Protein AF-A0A7W0XYA2-F1 (afdb_monomer_lite)

Structure (mmCIF, N/CA/C/O backbone):
dat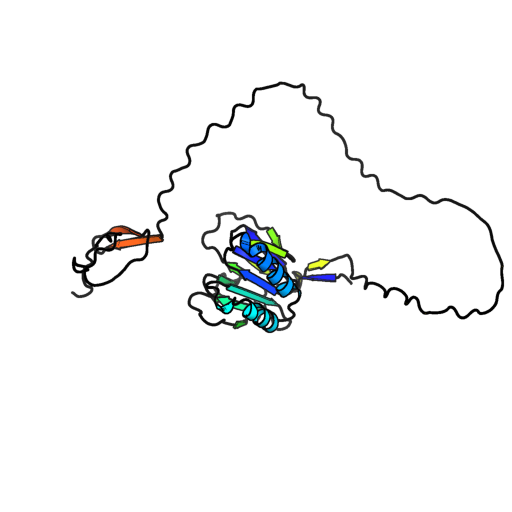a_AF-A0A7W0XYA2-F1
#
_entry.id   AF-A0A7W0XYA2-F1
#
loop_
_atom_site.group_PDB
_atom_site.id
_atom_site.type_symbol
_atom_site.label_atom_id
_atom_site.label_alt_id
_atom_site.label_comp_id
_atom_site.label_asym_id
_atom_site.label_entity_id
_atom_site.label_seq_id
_atom_site.pdbx_PDB_ins_code
_atom_site.Cartn_x
_atom_site.Cartn_y
_atom_site.Cartn_z
_atom_site.occupancy
_atom_site.B_iso_or_equiv
_atom_site.auth_seq_id
_atom_site.auth_comp_id
_atom_site.auth_asym_id
_atom_site.auth_atom_id
_atom_site.pdbx_PDB_model_num
ATOM 1 N N . MET A 1 1 ? 11.035 11.652 -24.666 1.00 57.19 1 MET A N 1
ATOM 2 C CA . MET A 1 1 ? 11.045 10.500 -23.736 1.00 57.19 1 MET A CA 1
ATOM 3 C C . MET A 1 1 ? 10.103 10.861 -22.596 1.00 57.19 1 MET A C 1
ATOM 5 O O . MET A 1 1 ? 10.241 11.961 -22.075 1.00 57.19 1 MET A O 1
ATOM 9 N N . GLY A 1 2 ? 9.080 10.048 -22.319 1.00 64.56 2 GLY A N 1
ATOM 10 C CA . GLY A 1 2 ? 8.064 10.386 -21.313 1.00 64.56 2 GLY A CA 1
ATOM 11 C C . GLY A 1 2 ? 8.626 10.402 -19.888 1.00 64.56 2 GLY A C 1
ATOM 12 O O . GLY A 1 2 ? 9.625 9.734 -19.612 1.00 64.56 2 GLY A O 1
ATOM 13 N N . ALA A 1 3 ? 8.008 11.172 -18.994 1.00 78.62 3 ALA A N 1
ATOM 14 C CA . ALA A 1 3 ? 8.407 11.230 -17.588 1.00 78.62 3 ALA A CA 1
ATOM 15 C C . ALA A 1 3 ? 7.936 9.965 -16.855 1.00 78.62 3 ALA A C 1
ATOM 17 O O . ALA A 1 3 ? 6.750 9.645 -16.894 1.00 78.62 3 ALA A O 1
ATOM 18 N N . VAL A 1 4 ? 8.829 9.232 -16.186 1.00 82.50 4 VAL A N 1
ATOM 19 C CA . VAL A 1 4 ? 8.422 8.069 -15.377 1.00 82.50 4 VAL A CA 1
ATOM 20 C C . VAL A 1 4 ? 7.757 8.576 -14.098 1.00 82.50 4 VAL A C 1
ATOM 22 O O . VAL A 1 4 ? 8.421 9.202 -13.278 1.00 82.50 4 VAL A O 1
ATOM 25 N N . LEU A 1 5 ? 6.458 8.310 -13.942 1.00 82.62 5 LEU A N 1
ATOM 26 C CA . LEU A 1 5 ? 5.669 8.718 -12.774 1.00 82.62 5 LEU A CA 1
ATOM 27 C C . LEU A 1 5 ? 5.752 7.685 -11.648 1.00 82.62 5 LEU A C 1
ATOM 29 O O . LEU A 1 5 ? 5.836 8.050 -10.480 1.00 82.62 5 LEU A O 1
ATOM 33 N N . ALA A 1 6 ? 5.743 6.398 -12.002 1.00 84.19 6 ALA A N 1
ATOM 34 C CA . ALA A 1 6 ? 5.891 5.300 -11.056 1.00 84.19 6 ALA A CA 1
ATOM 35 C C . ALA A 1 6 ? 6.562 4.092 -11.721 1.00 84.19 6 ALA A C 1
ATOM 37 O O . ALA A 1 6 ? 6.358 3.817 -12.910 1.00 84.19 6 ALA A O 1
ATOM 38 N N . ARG A 1 7 ? 7.371 3.356 -10.952 1.00 84.06 7 ARG A N 1
ATOM 39 C CA . ARG A 1 7 ? 8.052 2.134 -11.422 1.00 84.06 7 ARG A CA 1
ATOM 40 C C . ARG A 1 7 ? 7.192 0.873 -11.338 1.00 84.06 7 ARG A C 1
ATOM 42 O O . ARG A 1 7 ? 7.618 -0.160 -11.840 1.00 84.06 7 ARG A O 1
ATOM 49 N N . TRP A 1 8 ? 6.004 0.989 -10.764 1.00 87.94 8 TRP A N 1
ATOM 50 C CA . TRP A 1 8 ? 5.012 -0.068 -10.618 1.00 87.94 8 TRP A CA 1
ATOM 51 C C . TRP A 1 8 ? 3.606 0.457 -10.904 1.00 87.94 8 TRP A C 1
ATOM 53 O O . TRP A 1 8 ? 3.387 1.668 -11.031 1.00 87.94 8 TRP A O 1
ATOM 63 N N . ARG A 1 9 ? 2.644 -0.458 -10.947 1.00 90.06 9 ARG A N 1
ATOM 64 C CA . ARG A 1 9 ? 1.217 -0.165 -10.940 1.00 90.06 9 ARG A CA 1
ATOM 65 C C . ARG A 1 9 ? 0.611 -0.720 -9.660 1.00 90.06 9 ARG A C 1
ATOM 67 O O . ARG A 1 9 ? 0.721 -1.915 -9.397 1.00 90.06 9 ARG A O 1
ATOM 74 N N . ALA A 1 10 ? -0.052 0.140 -8.895 1.00 92.75 10 ALA A N 1
ATOM 75 C CA . ALA A 1 10 ? -0.836 -0.282 -7.748 1.00 92.75 10 ALA A CA 1
ATOM 76 C C . ALA A 1 10 ? -2.323 -0.315 -8.117 1.00 92.75 10 ALA A C 1
ATOM 78 O O . ALA A 1 10 ? -2.839 0.536 -8.850 1.00 92.75 10 ALA A O 1
ATOM 79 N N . THR A 1 11 ? -3.022 -1.316 -7.602 1.00 93.62 11 THR A N 1
ATOM 80 C CA . THR A 1 11 ? -4.485 -1.382 -7.599 1.00 93.62 11 THR A CA 1
ATOM 81 C C . THR A 1 11 ? -4.932 -1.704 -6.190 1.00 93.62 11 THR A C 1
ATOM 83 O O . THR A 1 11 ? -4.270 -2.482 -5.512 1.00 93.62 11 THR A O 1
ATOM 86 N N . TYR A 1 12 ? -6.010 -1.096 -5.722 1.00 94.88 12 TYR A N 1
ATOM 87 C CA . TYR A 1 12 ? -6.462 -1.283 -4.351 1.00 94.88 12 TYR A CA 1
ATOM 88 C C . TYR A 1 12 ? -7.962 -1.514 -4.285 1.00 94.88 12 TYR A C 1
ATOM 90 O O . TYR A 1 12 ? -8.709 -1.093 -5.174 1.00 94.88 12 TYR A O 1
ATOM 98 N N . THR A 1 13 ? -8.384 -2.170 -3.212 1.00 94.75 13 THR A N 1
ATOM 99 C CA . THR A 1 13 ? -9.788 -2.245 -2.815 1.00 94.75 13 THR A CA 1
ATOM 100 C C . THR A 1 13 ? -10.026 -1.243 -1.689 1.00 94.75 13 THR A C 1
ATOM 102 O O . THR A 1 13 ? -9.206 -1.196 -0.767 1.00 94.75 13 THR A O 1
ATOM 105 N N . PRO A 1 14 ? -11.095 -0.426 -1.728 1.00 93.94 14 PRO A N 1
ATOM 106 C CA . PRO A 1 14 ? -11.398 0.510 -0.647 1.00 93.94 14 PRO A CA 1
ATOM 107 C C . PRO A 1 14 ? -11.503 -0.182 0.721 1.00 93.94 14 PRO A C 1
ATOM 109 O O . PRO A 1 14 ? -11.948 -1.324 0.818 1.00 93.94 14 PRO A O 1
ATOM 112 N N . GLY A 1 15 ? -11.076 0.512 1.773 1.00 92.44 15 GLY A N 1
ATOM 113 C CA . GLY A 1 15 ? -11.085 0.024 3.156 1.00 92.44 15 GLY A CA 1
ATOM 114 C C . GLY A 1 15 ? -10.753 1.147 4.131 1.00 92.44 15 GLY A C 1
ATOM 115 O O . GLY A 1 15 ? -10.940 2.308 3.785 1.00 92.44 15 GLY A O 1
ATOM 116 N N . ASN A 1 16 ? -10.272 0.822 5.333 1.00 91.56 16 ASN A N 1
ATOM 117 C CA . ASN A 1 16 ? -9.986 1.814 6.382 1.00 91.56 16 ASN A CA 1
ATOM 118 C C . ASN A 1 16 ? -8.492 1.985 6.721 1.00 91.56 16 ASN A C 1
ATOM 120 O O . ASN A 1 16 ? -8.156 2.883 7.495 1.00 91.56 16 ASN A O 1
ATOM 124 N N . TRP A 1 17 ? -7.597 1.167 6.160 1.00 94.12 17 TRP A N 1
ATOM 125 C CA . TRP A 1 17 ? -6.151 1.341 6.326 1.00 94.12 17 TRP A CA 1
ATOM 126 C C . TRP A 1 17 ? -5.636 2.433 5.414 1.00 94.12 17 TRP A C 1
ATOM 128 O O . TRP A 1 17 ? -6.177 2.640 4.335 1.00 94.12 17 TRP A O 1
ATOM 138 N N . ILE A 1 18 ? -4.566 3.109 5.810 1.00 94.25 18 ILE A N 1
ATOM 139 C CA . ILE A 1 18 ? -3.983 4.183 5.010 1.00 94.25 18 ILE A CA 1
ATOM 140 C C . ILE A 1 18 ? -2.862 3.611 4.151 1.00 94.25 18 ILE A C 1
ATOM 142 O O . ILE A 1 18 ? -1.953 2.953 4.652 1.00 94.25 18 ILE A O 1
ATOM 146 N N . VAL A 1 19 ? -2.908 3.906 2.857 1.00 95.31 19 VAL A N 1
ATOM 147 C CA . VAL A 1 19 ? -1.890 3.519 1.883 1.00 95.31 19 VAL A CA 1
ATOM 148 C C . VAL A 1 19 ? -1.286 4.773 1.280 1.00 95.31 19 VAL A C 1
ATOM 150 O O . VAL A 1 19 ? -1.995 5.573 0.670 1.00 95.31 19 VAL A O 1
ATOM 153 N N . LEU A 1 20 ? 0.026 4.923 1.419 1.00 94.88 20 LEU A N 1
ATOM 154 C CA . LEU A 1 20 ? 0.816 6.003 0.838 1.00 94.88 20 LEU A CA 1
ATOM 155 C C . LEU A 1 20 ? 1.626 5.432 -0.322 1.00 94.88 20 LEU A C 1
ATOM 157 O O . LEU A 1 20 ? 2.561 4.667 -0.105 1.00 94.88 20 LEU A O 1
ATOM 161 N N . SER A 1 21 ? 1.264 5.786 -1.551 1.00 93.94 21 SER A N 1
ATOM 162 C CA . SER A 1 21 ? 1.963 5.365 -2.765 1.00 93.94 21 SER A CA 1
ATOM 163 C C . SER A 1 21 ? 2.845 6.494 -3.284 1.00 93.94 21 SER A C 1
ATOM 165 O O . SER A 1 21 ? 2.358 7.571 -3.638 1.00 93.94 21 SER A O 1
ATOM 167 N N . GLY A 1 22 ? 4.144 6.235 -3.348 1.00 91.50 22 GLY A N 1
ATOM 168 C CA . GLY A 1 22 ? 5.143 7.045 -4.028 1.00 91.50 22 GLY A CA 1
ATOM 169 C C . GLY A 1 22 ? 5.577 6.437 -5.370 1.00 91.50 22 GLY A C 1
ATOM 170 O O . GLY A 1 22 ? 5.090 5.378 -5.781 1.00 91.50 22 GLY A O 1
ATOM 171 N N . PRO A 1 23 ? 6.526 7.081 -6.073 1.00 88.50 23 PRO A N 1
ATOM 172 C CA . PRO A 1 23 ? 7.010 6.619 -7.378 1.00 88.50 23 PRO A CA 1
ATOM 173 C C . PRO A 1 23 ? 7.704 5.247 -7.342 1.00 88.50 23 PRO A C 1
ATOM 175 O O . PRO A 1 23 ? 7.700 4.518 -8.339 1.00 88.50 23 PRO A O 1
ATOM 178 N N . THR A 1 24 ? 8.339 4.910 -6.214 1.00 86.44 24 THR A N 1
ATOM 179 C CA . THR A 1 24 ? 9.148 3.686 -6.027 1.00 86.44 24 THR A CA 1
ATOM 180 C C . THR A 1 24 ? 8.920 2.989 -4.685 1.00 86.44 24 THR A C 1
ATOM 182 O O . THR A 1 24 ? 9.558 1.975 -4.403 1.00 86.44 24 THR A O 1
ATOM 185 N N . SER A 1 25 ? 8.059 3.554 -3.845 1.00 90.06 25 SER A N 1
ATOM 186 C CA . SER A 1 25 ? 7.864 3.209 -2.438 1.00 90.06 25 SER A CA 1
ATOM 187 C C . SER A 1 25 ? 6.374 3.202 -2.117 1.00 90.06 25 SER A C 1
ATOM 189 O O . SER A 1 25 ? 5.632 4.051 -2.605 1.00 90.06 25 SER A O 1
ATOM 191 N N . LEU A 1 26 ? 5.912 2.237 -1.330 1.00 92.56 26 LEU A N 1
ATOM 192 C CA . LEU A 1 26 ? 4.533 2.172 -0.856 1.00 92.56 26 LEU A CA 1
ATOM 193 C C . LEU A 1 26 ? 4.548 1.830 0.617 1.00 92.56 26 LEU A C 1
ATOM 195 O O . LEU A 1 26 ? 5.240 0.905 1.030 1.00 92.56 26 LEU A O 1
ATOM 199 N N . VAL A 1 27 ? 3.776 2.568 1.398 1.00 92.88 27 VAL A N 1
ATOM 200 C CA . VAL A 1 27 ? 3.648 2.357 2.835 1.00 92.88 27 VAL A CA 1
ATOM 201 C C . VAL A 1 27 ? 2.196 2.090 3.171 1.00 92.88 27 VAL A C 1
ATOM 203 O O . VAL A 1 27 ? 1.304 2.772 2.672 1.00 92.88 27 VAL A O 1
ATOM 206 N N . VAL A 1 28 ? 1.969 1.102 4.024 1.00 93.31 28 VAL A N 1
ATOM 207 C CA . VAL A 1 28 ? 0.672 0.786 4.606 1.00 93.31 28 VAL A CA 1
ATOM 208 C C . VAL A 1 28 ? 0.725 1.037 6.106 1.00 93.31 28 VAL A C 1
ATOM 210 O O . VAL A 1 28 ? 1.631 0.578 6.807 1.00 93.31 28 VAL A O 1
ATOM 213 N N . LEU A 1 29 ? -0.247 1.803 6.580 1.00 91.94 29 LEU A N 1
ATOM 214 C CA . LEU A 1 29 ? -0.399 2.219 7.964 1.00 91.94 29 LEU A CA 1
ATOM 215 C C . LEU A 1 29 ? -1.769 1.763 8.458 1.00 91.94 29 LEU A C 1
ATOM 217 O O . LEU A 1 29 ? -2.754 1.798 7.715 1.00 91.94 29 LEU A O 1
ATOM 221 N N . GLN A 1 30 ? -1.829 1.370 9.727 1.00 90.38 30 GLN A N 1
ATOM 222 C CA . GLN A 1 30 ? -3.093 1.081 10.400 1.00 90.38 30 GLN A CA 1
ATOM 223 C C . GLN A 1 30 ? -4.082 2.264 10.292 1.00 90.38 30 GLN A C 1
ATOM 225 O O . GLN A 1 30 ? -3.653 3.411 10.109 1.00 90.38 30 GLN A O 1
ATOM 230 N N . PRO A 1 31 ? -5.395 2.017 10.444 1.00 89.81 31 PRO A N 1
ATOM 231 C CA . PRO A 1 31 ? -6.396 3.076 10.449 1.00 89.81 31 PRO A CA 1
ATOM 232 C C . PRO A 1 31 ? -6.053 4.172 11.465 1.00 89.81 31 PRO A C 1
ATOM 234 O O . PRO A 1 31 ? -5.802 3.889 12.637 1.00 89.81 31 PRO A O 1
ATOM 237 N N . ALA A 1 32 ? -6.050 5.427 11.017 1.00 85.56 32 ALA A N 1
ATOM 238 C CA . ALA A 1 32 ? -5.738 6.583 11.852 1.00 85.56 32 ALA A CA 1
ATOM 239 C C . ALA A 1 32 ? -6.941 7.538 11.950 1.00 85.56 32 ALA A C 1
ATOM 241 O O . ALA A 1 32 ? -7.688 7.685 10.978 1.00 85.56 32 ALA A O 1
ATOM 242 N N . PRO A 1 33 ? -7.136 8.215 13.098 1.00 86.62 33 PRO A N 1
ATOM 243 C CA . PRO A 1 33 ? -8.152 9.252 13.236 1.00 86.62 33 PRO A CA 1
ATOM 244 C C . PRO A 1 33 ? -7.826 10.479 12.371 1.00 86.62 33 PRO A C 1
ATOM 246 O O . PRO A 1 33 ? -6.666 10.761 12.068 1.00 86.62 33 PRO A O 1
ATOM 249 N N . ALA A 1 34 ? -8.856 11.257 12.025 1.00 87.69 34 ALA A N 1
ATOM 250 C CA . ALA A 1 34 ? -8.734 12.427 11.146 1.00 87.69 34 ALA A CA 1
ATOM 251 C C . ALA A 1 34 ? -7.775 13.517 11.674 1.00 87.69 34 ALA A C 1
ATOM 253 O O . ALA A 1 34 ? -7.177 14.257 10.891 1.00 87.69 34 ALA A O 1
ATOM 254 N N . GLU A 1 35 ? -7.588 13.590 12.993 1.00 88.69 35 GLU A N 1
ATOM 255 C CA . GLU A 1 35 ? -6.660 14.511 13.665 1.00 88.69 35 GLU A CA 1
ATOM 256 C C . GLU A 1 35 ? -5.201 14.323 13.214 1.00 88.69 35 GLU A C 1
ATOM 258 O O . GLU A 1 35 ? -4.431 15.280 13.195 1.00 88.69 35 GLU A O 1
ATOM 263 N N . LEU A 1 36 ? -4.828 13.113 12.781 1.00 86.44 36 LEU A N 1
ATOM 264 C CA . LEU A 1 36 ? -3.481 12.798 12.295 1.00 86.44 36 LEU A CA 1
ATOM 265 C C . LEU A 1 36 ? -3.273 13.114 10.806 1.00 86.44 36 LEU A C 1
ATOM 267 O O . LEU A 1 36 ? -2.213 12.812 10.264 1.00 86.44 36 LEU A O 1
ATOM 271 N N . SER A 1 37 ? -4.238 13.751 10.137 1.00 89.38 37 SER A N 1
ATOM 272 C CA . SER A 1 37 ? -4.132 14.165 8.725 1.00 89.38 37 SER A CA 1
ATOM 273 C C . SER A 1 37 ? -2.857 14.955 8.409 1.00 89.38 37 SER A C 1
ATOM 275 O O . SER A 1 37 ? -2.215 14.694 7.394 1.00 89.38 37 SER A O 1
ATOM 277 N N . GLY A 1 38 ? -2.448 15.870 9.295 1.00 91.69 38 GLY A N 1
ATOM 278 C CA . GLY A 1 38 ? -1.197 16.619 9.144 1.00 91.69 38 GLY A CA 1
ATOM 279 C C . GLY A 1 38 ? 0.032 15.707 9.107 1.00 91.69 38 GLY A C 1
ATOM 280 O O . GLY A 1 38 ? 0.852 15.823 8.201 1.00 91.69 38 GLY A O 1
ATOM 281 N N . LEU A 1 39 ? 0.109 14.743 10.030 1.00 89.69 39 LEU A N 1
ATOM 282 C CA . LEU A 1 39 ? 1.186 13.752 10.065 1.00 89.69 39 LEU A CA 1
ATOM 283 C C . LEU A 1 39 ? 1.170 12.865 8.814 1.00 89.69 39 LEU A C 1
ATOM 285 O O . LEU A 1 39 ? 2.223 12.600 8.249 1.00 89.69 39 LEU A O 1
ATOM 289 N N . ILE A 1 40 ? -0.008 12.434 8.353 1.00 91.19 40 ILE A N 1
ATOM 290 C CA . ILE A 1 40 ? -0.147 11.607 7.143 1.00 91.19 40 ILE A CA 1
ATOM 291 C C . ILE A 1 40 ? 0.399 12.341 5.912 1.00 91.19 40 ILE A C 1
ATOM 293 O O . ILE A 1 40 ? 1.114 11.732 5.118 1.00 91.19 40 ILE A O 1
ATOM 297 N N . ASN A 1 41 ? 0.115 13.639 5.770 1.00 92.44 41 ASN A N 1
ATOM 298 C CA . ASN A 1 41 ? 0.660 14.443 4.675 1.00 92.44 41 ASN A CA 1
ATOM 299 C C . ASN A 1 41 ? 2.189 14.542 4.753 1.00 92.44 41 ASN A C 1
ATOM 301 O O . ASN A 1 41 ? 2.856 14.340 3.743 1.00 92.44 41 ASN A O 1
ATOM 305 N N . THR A 1 42 ? 2.750 14.758 5.945 1.00 92.31 42 THR A N 1
ATOM 306 C CA . THR A 1 42 ? 4.208 14.749 6.141 1.00 92.31 42 THR A CA 1
ATOM 307 C C . THR A 1 42 ? 4.818 13.391 5.789 1.00 92.31 42 THR A C 1
ATOM 309 O O . THR A 1 42 ? 5.784 13.326 5.037 1.00 92.31 42 THR A O 1
ATOM 312 N N . LEU A 1 43 ? 4.234 12.286 6.262 1.00 91.19 43 LEU A N 1
ATOM 313 C CA . LEU A 1 43 ? 4.711 10.940 5.930 1.00 91.19 43 LEU A CA 1
ATOM 314 C C . LEU A 1 43 ? 4.619 10.660 4.426 1.00 91.19 43 LEU A C 1
ATOM 316 O O . LEU A 1 43 ? 5.491 9.996 3.871 1.00 91.19 43 LEU A O 1
ATOM 320 N N . TRP A 1 44 ? 3.587 11.169 3.753 1.00 93.19 44 TRP A N 1
ATOM 321 C CA . TRP A 1 44 ? 3.472 11.057 2.304 1.00 93.19 44 TRP A CA 1
ATOM 322 C C . TRP A 1 44 ? 4.584 11.823 1.578 1.00 93.19 44 TRP A C 1
ATOM 324 O O . TRP A 1 44 ? 5.188 11.269 0.659 1.00 93.19 44 TRP A O 1
ATOM 334 N N . GLU A 1 45 ? 4.920 13.039 2.013 1.00 92.62 45 GLU A N 1
ATOM 335 C CA . GLU A 1 45 ? 6.067 13.788 1.480 1.00 92.62 45 GLU A CA 1
ATOM 336 C C . GLU A 1 45 ? 7.389 13.032 1.680 1.00 92.62 45 GLU A C 1
ATOM 338 O O . GLU A 1 45 ? 8.199 12.949 0.752 1.00 92.62 45 GLU A O 1
ATOM 343 N N . GLU A 1 46 ? 7.581 12.387 2.835 1.00 91.31 46 GLU A N 1
ATOM 344 C CA . GLU A 1 46 ? 8.751 11.534 3.073 1.00 91.31 46 GLU A CA 1
ATOM 345 C C . GLU A 1 46 ? 8.791 10.335 2.115 1.00 91.31 46 GLU A C 1
ATOM 347 O O . GLU A 1 46 ? 9.844 10.033 1.549 1.00 91.31 46 GLU A O 1
ATOM 352 N N . VAL A 1 47 ? 7.644 9.689 1.868 1.00 90.69 47 VAL A N 1
ATOM 353 C CA . VAL A 1 47 ? 7.510 8.584 0.902 1.00 90.69 47 VAL A CA 1
ATOM 354 C C . VAL A 1 47 ? 7.859 9.040 -0.516 1.00 90.69 47 VAL A C 1
ATOM 356 O O . VAL A 1 47 ? 8.539 8.298 -1.231 1.00 90.69 47 VAL A O 1
ATOM 359 N N . LEU A 1 48 ? 7.445 10.249 -0.917 1.00 90.25 48 LEU A N 1
ATOM 360 C CA . LEU A 1 48 ? 7.791 10.846 -2.213 1.00 90.25 48 LEU A CA 1
ATOM 361 C C . LEU A 1 48 ? 9.288 11.144 -2.336 1.00 90.25 48 LEU A C 1
ATOM 363 O O . LEU A 1 48 ? 9.872 10.921 -3.397 1.00 90.25 48 LEU A O 1
ATOM 367 N N . ALA A 1 49 ? 9.898 11.658 -1.268 1.00 87.75 49 ALA A N 1
ATOM 368 C CA . ALA A 1 49 ? 11.307 12.037 -1.240 1.00 87.75 49 ALA A CA 1
ATOM 369 C C . ALA A 1 49 ? 12.254 10.841 -1.041 1.00 87.75 49 ALA A C 1
ATOM 371 O O . ALA A 1 49 ? 13.471 10.989 -1.178 1.00 87.75 49 ALA A O 1
ATOM 372 N N . SER A 1 50 ? 11.733 9.668 -0.675 1.00 84.12 50 SER A N 1
ATOM 373 C CA . SER A 1 50 ? 12.566 8.527 -0.313 1.00 84.12 50 SER A CA 1
ATOM 374 C C . SER A 1 50 ? 13.178 7.799 -1.502 1.00 84.12 50 SER A C 1
ATOM 376 O O . SER A 1 50 ? 12.494 7.230 -2.350 1.00 84.12 50 SER A O 1
ATOM 378 N N . ALA A 1 51 ? 14.511 7.736 -1.502 1.00 78.38 51 ALA A N 1
ATOM 379 C CA . ALA A 1 51 ? 15.294 7.088 -2.553 1.00 78.38 51 ALA A CA 1
ATOM 380 C C . ALA A 1 51 ? 15.574 5.597 -2.287 1.00 78.38 51 ALA A C 1
ATOM 382 O O . ALA A 1 51 ? 16.033 4.886 -3.182 1.00 78.38 51 ALA A O 1
ATOM 383 N N . SER A 1 52 ? 15.347 5.115 -1.060 1.00 80.69 52 SER A N 1
ATOM 384 C CA . SER A 1 52 ? 15.566 3.714 -0.687 1.00 80.69 52 SER A CA 1
ATOM 385 C C . SER A 1 52 ? 14.727 3.295 0.518 1.00 80.69 52 SER A C 1
ATOM 387 O O . SER A 1 52 ? 14.239 4.132 1.276 1.00 80.69 52 SER A O 1
ATOM 389 N N . ILE A 1 53 ? 14.626 1.982 0.728 1.00 81.81 53 ILE A N 1
ATOM 390 C CA . ILE A 1 53 ? 13.954 1.402 1.892 1.00 81.81 53 ILE A CA 1
ATOM 391 C C . ILE A 1 53 ? 14.628 1.790 3.221 1.00 81.81 53 ILE A C 1
ATOM 393 O O . ILE A 1 53 ? 13.937 2.027 4.204 1.00 81.81 53 ILE A O 1
ATOM 397 N N . PHE A 1 54 ? 15.960 1.931 3.242 1.00 80.00 54 PHE A N 1
ATOM 398 C CA . PHE A 1 54 ? 16.711 2.358 4.428 1.00 80.00 54 PHE A CA 1
ATOM 399 C C . PHE A 1 54 ? 16.491 3.837 4.755 1.00 80.00 54 PHE A C 1
ATOM 401 O O . PHE A 1 54 ? 16.367 4.193 5.925 1.00 80.00 54 PHE A O 1
ATOM 408 N N . ASP A 1 55 ? 16.423 4.690 3.730 1.00 84.25 55 ASP A N 1
ATOM 409 C CA . ASP A 1 55 ? 16.109 6.114 3.893 1.00 84.25 55 ASP A CA 1
ATOM 410 C C . ASP A 1 55 ? 14.690 6.295 4.445 1.00 84.25 55 ASP A C 1
ATOM 412 O O . ASP A 1 55 ? 14.494 6.976 5.450 1.00 84.25 55 ASP A O 1
ATOM 416 N N . LEU A 1 56 ? 13.720 5.591 3.855 1.00 83.50 56 LEU A N 1
ATOM 417 C CA . LEU A 1 56 ? 12.338 5.570 4.327 1.00 83.50 56 LEU A CA 1
ATOM 418 C C . LEU A 1 56 ? 12.247 5.104 5.786 1.00 83.50 56 LEU A C 1
ATOM 420 O O . LEU A 1 56 ? 11.639 5.772 6.617 1.00 83.50 56 LEU A O 1
ATOM 424 N N . ALA A 1 57 ? 12.894 3.985 6.114 1.00 80.94 57 ALA A N 1
ATOM 425 C CA . ALA A 1 57 ? 12.910 3.442 7.466 1.00 80.94 57 ALA A CA 1
ATOM 426 C C . ALA A 1 57 ? 13.546 4.417 8.478 1.00 80.94 57 ALA A C 1
ATOM 428 O O . ALA A 1 57 ? 13.015 4.608 9.571 1.00 80.94 57 ALA A O 1
ATOM 429 N N . SER A 1 58 ? 14.636 5.092 8.096 1.00 83.19 58 SER A N 1
ATOM 430 C CA . SER A 1 58 ? 15.310 6.093 8.936 1.00 83.19 58 SER A CA 1
ATOM 431 C C . SER A 1 58 ? 14.431 7.320 9.188 1.00 83.19 58 SER A C 1
ATOM 433 O O . SER A 1 58 ? 14.334 7.777 10.325 1.00 83.19 58 SER A O 1
ATOM 435 N N . LYS A 1 59 ? 13.741 7.823 8.158 1.00 86.00 59 LYS A N 1
ATOM 436 C CA . LYS A 1 59 ? 12.779 8.930 8.279 1.00 86.00 59 LYS A CA 1
ATOM 437 C C . LYS A 1 59 ? 11.601 8.556 9.173 1.00 86.00 59 LYS A C 1
ATOM 439 O O . LYS A 1 59 ? 11.226 9.319 10.053 1.00 86.00 59 LYS A O 1
ATOM 444 N N . PHE A 1 60 ? 11.059 7.352 9.008 1.00 82.75 60 PHE A N 1
ATOM 445 C CA . PHE A 1 60 ? 9.919 6.867 9.790 1.00 82.75 60 PHE A CA 1
ATOM 446 C C . PHE A 1 60 ? 10.278 6.588 11.260 1.00 82.75 60 PHE A C 1
ATOM 448 O O . PHE A 1 60 ? 9.427 6.752 12.136 1.00 82.75 60 PHE A O 1
ATOM 455 N N . ALA A 1 61 ? 11.536 6.243 11.558 1.00 81.50 61 ALA A N 1
ATOM 456 C CA . ALA A 1 61 ? 12.018 6.098 12.932 1.00 81.50 61 ALA A CA 1
ATOM 457 C C . ALA A 1 61 ? 11.932 7.412 13.732 1.00 81.50 61 ALA A C 1
ATOM 459 O O . ALA A 1 61 ? 11.643 7.376 14.927 1.00 81.50 61 ALA A O 1
ATOM 460 N N . VAL A 1 62 ? 12.108 8.571 13.080 1.00 84.31 62 VAL A N 1
ATOM 461 C CA . VAL A 1 62 ? 11.985 9.898 13.720 1.00 84.31 62 VAL A CA 1
ATOM 462 C C . VAL A 1 62 ? 1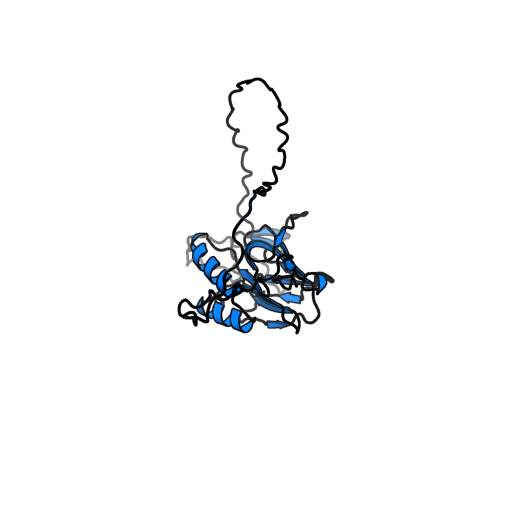0.577 10.130 14.276 1.00 84.31 62 VAL A C 1
ATOM 464 O O . VAL A 1 62 ? 10.418 10.803 15.290 1.00 84.31 62 VAL A O 1
ATOM 467 N N . TYR A 1 63 ? 9.563 9.532 13.651 1.00 81.50 63 TYR A N 1
ATOM 468 C CA . TYR A 1 63 ? 8.158 9.667 14.037 1.00 81.50 63 TYR A CA 1
ATOM 469 C C . TYR A 1 63 ? 7.672 8.540 14.964 1.00 81.50 63 TYR A C 1
ATOM 471 O O . TYR A 1 63 ? 6.466 8.360 15.119 1.00 81.50 63 TYR A O 1
ATOM 479 N N . ASN A 1 64 ? 8.581 7.754 15.555 1.00 78.75 64 ASN A N 1
ATOM 480 C CA . ASN A 1 64 ? 8.256 6.599 16.402 1.00 78.75 64 ASN A CA 1
ATOM 481 C C . ASN A 1 64 ? 7.360 5.545 15.721 1.00 78.75 64 ASN A C 1
ATOM 483 O O . ASN A 1 64 ? 6.581 4.840 16.369 1.00 78.75 64 ASN A O 1
ATOM 487 N N . MET A 1 65 ? 7.469 5.405 14.395 1.00 74.62 65 MET A N 1
ATOM 488 C CA . MET A 1 65 ? 6.731 4.372 13.653 1.00 74.62 65 MET A CA 1
ATOM 489 C C . MET A 1 65 ? 7.213 2.956 14.004 1.00 74.62 65 MET A C 1
ATOM 491 O O . MET A 1 65 ? 6.504 1.976 13.785 1.00 74.62 65 MET A O 1
ATOM 495 N N . ASP A 1 66 ? 8.386 2.839 14.627 1.00 69.12 66 ASP A N 1
ATOM 496 C CA . ASP A 1 66 ? 8.894 1.619 15.255 1.00 69.12 66 ASP A CA 1
ATOM 497 C C . ASP A 1 66 ? 8.026 1.125 16.424 1.00 69.12 66 ASP A C 1
ATOM 499 O O . ASP A 1 66 ? 8.134 -0.037 16.812 1.00 69.12 66 ASP A O 1
ATOM 503 N N . GLN A 1 67 ? 7.131 1.953 16.964 1.00 70.69 67 GLN A N 1
ATOM 504 C CA . GLN A 1 67 ? 6.173 1.549 17.994 1.00 70.69 67 GLN A CA 1
ATOM 505 C C . GLN A 1 67 ? 4.789 1.206 17.434 1.00 70.69 67 GLN A C 1
ATOM 507 O O . GLN A 1 67 ? 3.943 0.707 18.177 1.00 70.69 67 GLN A O 1
ATOM 512 N N . MET A 1 68 ? 4.546 1.410 16.132 1.00 74.62 68 MET A N 1
ATOM 513 C CA . MET A 1 68 ? 3.259 1.051 15.539 1.00 74.62 68 MET A CA 1
ATOM 514 C C . MET A 1 68 ? 3.067 -0.474 15.508 1.00 74.62 68 MET A C 1
ATOM 516 O O . MET A 1 68 ? 3.960 -1.185 15.037 1.00 74.62 68 MET A O 1
ATOM 520 N N . PRO A 1 69 ? 1.910 -0.987 15.970 1.00 75.38 69 PRO A N 1
ATOM 521 C CA . PRO A 1 69 ? 1.635 -2.420 16.036 1.00 75.38 69 PRO A CA 1
ATOM 522 C C . PRO A 1 69 ? 1.615 -3.078 14.654 1.00 75.38 69 PRO A C 1
ATOM 524 O O . PRO A 1 69 ? 2.181 -4.159 14.501 1.00 75.38 69 PRO A O 1
ATOM 527 N N . SER A 1 70 ? 1.043 -2.400 13.653 1.00 83.31 70 SER A N 1
ATOM 528 C CA . SER A 1 70 ? 0.930 -2.906 12.286 1.00 83.31 70 SER A CA 1
ATOM 529 C C . SER A 1 70 ? 1.447 -1.883 11.277 1.00 83.31 70 SER A C 1
ATOM 531 O O . SER A 1 70 ? 1.050 -0.717 11.296 1.00 83.31 70 SER A O 1
ATOM 533 N N . PHE A 1 71 ? 2.364 -2.326 10.417 1.00 86.00 71 PHE A N 1
ATOM 534 C CA . PHE A 1 71 ? 3.080 -1.488 9.458 1.00 86.00 71 PHE A CA 1
ATOM 535 C C . PHE A 1 71 ? 3.577 -2.332 8.287 1.00 86.00 71 PHE A C 1
ATOM 537 O O . PHE A 1 71 ? 4.042 -3.459 8.472 1.00 86.00 71 PHE A O 1
ATOM 544 N N . GLY A 1 72 ? 3.553 -1.763 7.088 1.00 88.44 72 GLY A N 1
ATOM 545 C CA . GLY A 1 72 ? 4.230 -2.346 5.940 1.00 88.44 72 GLY A CA 1
ATOM 546 C C . GLY A 1 72 ? 4.874 -1.274 5.077 1.00 88.44 72 GLY A C 1
ATOM 547 O O . GLY A 1 72 ? 4.267 -0.243 4.815 1.00 88.44 72 GLY A O 1
ATOM 548 N N . ALA A 1 73 ? 6.087 -1.518 4.605 1.00 89.19 73 ALA A N 1
ATOM 549 C CA . ALA A 1 73 ? 6.736 -0.694 3.600 1.00 89.19 73 ALA A CA 1
ATOM 550 C C . ALA A 1 73 ? 7.291 -1.578 2.493 1.00 89.19 73 ALA A C 1
ATOM 552 O O . ALA A 1 73 ? 7.942 -2.586 2.747 1.00 89.19 73 ALA A O 1
ATOM 553 N N . PHE A 1 74 ? 7.050 -1.172 1.259 1.00 88.88 74 PHE A N 1
ATOM 554 C CA . PHE A 1 74 ? 7.455 -1.866 0.053 1.00 88.88 74 PHE A CA 1
ATOM 555 C C . PHE A 1 74 ? 8.291 -0.911 -0.772 1.00 88.88 74 PHE A C 1
ATOM 557 O O . PHE A 1 74 ? 7.953 0.264 -0.920 1.00 88.88 74 PHE A O 1
ATOM 564 N N . PHE A 1 75 ? 9.393 -1.409 -1.307 1.00 86.56 75 PHE A N 1
ATOM 565 C CA . PHE A 1 75 ? 10.287 -0.626 -2.135 1.00 86.56 75 PHE A CA 1
ATOM 566 C C . PHE A 1 75 ? 10.719 -1.435 -3.346 1.00 86.56 75 PHE A C 1
ATOM 568 O O . PHE A 1 75 ? 11.074 -2.609 -3.225 1.00 86.56 75 PHE A O 1
ATOM 575 N N . TRP A 1 76 ? 10.741 -0.786 -4.504 1.00 80.56 76 TRP A N 1
ATOM 576 C CA . TRP A 1 76 ? 11.200 -1.396 -5.743 1.00 80.56 76 TRP A CA 1
ATOM 577 C C . TRP A 1 76 ? 12.553 -0.829 -6.183 1.00 80.56 76 TRP A C 1
ATOM 579 O O . TRP A 1 76 ? 12.671 0.365 -6.478 1.00 80.56 76 TRP A O 1
ATOM 589 N N . SER A 1 77 ? 13.574 -1.686 -6.276 1.00 75.62 77 SER A N 1
ATOM 590 C CA . SER A 1 77 ? 14.882 -1.337 -6.849 1.00 75.62 77 SER A CA 1
ATOM 591 C C . SER A 1 77 ? 15.201 -2.180 -8.088 1.00 75.62 77 SER A C 1
ATOM 593 O O . SER A 1 77 ? 14.389 -2.973 -8.556 1.00 75.62 77 SER A O 1
ATOM 595 N N . ALA A 1 78 ? 16.383 -1.968 -8.674 1.00 71.06 78 ALA A N 1
ATOM 596 C CA . ALA A 1 78 ? 16.868 -2.799 -9.778 1.00 71.06 78 ALA A CA 1
ATOM 597 C C . ALA A 1 78 ? 17.129 -4.258 -9.354 1.00 71.06 78 ALA A C 1
ATOM 599 O O . ALA A 1 78 ? 17.076 -5.146 -10.196 1.00 71.06 78 ALA A O 1
ATOM 600 N N . ASP A 1 79 ? 17.371 -4.486 -8.061 1.00 70.00 79 ASP A N 1
ATOM 601 C CA . ASP A 1 79 ? 17.682 -5.797 -7.479 1.00 70.00 79 ASP A CA 1
ATOM 602 C C . ASP A 1 79 ? 16.421 -6.592 -7.090 1.00 70.00 79 ASP A C 1
ATOM 604 O O . ASP A 1 79 ? 16.527 -7.714 -6.598 1.00 70.00 79 ASP A O 1
ATOM 608 N N . GLY A 1 80 ? 15.232 -6.012 -7.301 1.00 73.25 80 GLY A N 1
ATOM 609 C CA . GLY A 1 80 ? 13.932 -6.613 -7.003 1.00 73.25 80 GLY A CA 1
ATOM 610 C C . GLY A 1 80 ? 13.128 -5.847 -5.950 1.00 73.25 80 GLY A C 1
ATOM 611 O O . GLY A 1 80 ? 13.479 -4.734 -5.533 1.00 73.25 80 GLY A O 1
ATOM 612 N N . MET A 1 81 ? 12.013 -6.446 -5.526 1.00 78.75 81 MET A N 1
ATOM 613 C CA . MET A 1 81 ? 11.159 -5.878 -4.484 1.00 78.75 81 MET A CA 1
ATOM 614 C C . MET A 1 81 ? 11.689 -6.219 -3.096 1.00 78.75 81 MET A C 1
ATOM 616 O O . MET A 1 81 ? 12.041 -7.364 -2.795 1.00 78.75 81 MET A O 1
ATOM 620 N N . ARG A 1 82 ? 11.692 -5.217 -2.224 1.00 83.19 82 ARG A N 1
ATOM 621 C CA . ARG A 1 82 ? 11.982 -5.371 -0.802 1.00 83.19 82 ARG A CA 1
ATOM 622 C C . ARG A 1 82 ? 10.775 -4.959 0.010 1.00 83.19 82 ARG A C 1
ATOM 624 O O . ARG A 1 82 ? 10.132 -3.959 -0.307 1.00 83.19 82 ARG A O 1
ATOM 631 N N . SER A 1 83 ? 10.493 -5.719 1.056 1.00 85.31 83 SER A N 1
ATOM 632 C CA . SER A 1 83 ? 9.392 -5.434 1.967 1.00 85.31 83 SER A CA 1
ATOM 633 C C . SER A 1 83 ? 9.851 -5.448 3.416 1.00 85.31 83 SER A C 1
ATOM 635 O O . SER A 1 83 ? 10.641 -6.304 3.804 1.00 85.31 83 SER A O 1
ATOM 637 N N . LEU A 1 84 ? 9.311 -4.523 4.199 1.00 85.38 84 LEU A N 1
ATOM 638 C CA . LEU A 1 84 ? 9.331 -4.496 5.654 1.00 85.38 84 LEU A CA 1
ATOM 639 C C . LEU A 1 84 ? 7.893 -4.708 6.106 1.00 85.38 84 LEU A C 1
ATOM 641 O O . LEU A 1 84 ? 7.040 -3.901 5.750 1.00 85.38 84 LEU A O 1
ATOM 645 N N . VAL A 1 85 ? 7.606 -5.760 6.867 1.00 86.06 85 VAL A N 1
ATOM 646 C CA . VAL A 1 85 ? 6.242 -6.023 7.357 1.00 86.06 85 VAL A CA 1
ATOM 647 C C . VAL A 1 85 ? 6.214 -6.286 8.853 1.00 86.06 85 VAL A C 1
ATOM 649 O O . VAL A 1 85 ? 7.145 -6.864 9.420 1.00 86.06 85 VAL A O 1
ATOM 652 N N . ARG A 1 86 ? 5.131 -5.839 9.487 1.00 85.19 86 ARG A N 1
ATOM 653 C CA . ARG A 1 86 ? 4.865 -5.969 10.915 1.00 85.19 86 ARG A CA 1
ATOM 654 C C . ARG A 1 86 ? 3.361 -6.000 11.188 1.00 85.19 86 ARG A C 1
ATOM 656 O O . ARG A 1 86 ? 2.603 -5.272 10.551 1.00 85.19 86 ARG A O 1
ATOM 663 N N . GLY A 1 87 ? 2.958 -6.790 12.177 1.00 85.38 87 GLY A N 1
ATOM 664 C CA . GLY A 1 87 ? 1.584 -6.868 12.661 1.00 85.38 87 GLY A CA 1
ATOM 665 C C . GLY A 1 87 ? 0.661 -7.538 11.651 1.00 85.38 87 GLY A C 1
ATOM 666 O O . GLY A 1 87 ? 1.036 -8.528 11.028 1.00 85.38 87 GLY A O 1
ATOM 667 N N . ASP A 1 88 ? -0.530 -6.982 11.468 1.00 84.81 88 ASP A N 1
ATOM 668 C CA . ASP A 1 88 ? -1.621 -7.586 10.686 1.00 84.81 88 ASP A CA 1
ATOM 669 C C . ASP A 1 88 ? -1.471 -7.428 9.161 1.00 84.81 88 ASP A C 1
ATOM 671 O O . ASP A 1 88 ? -2.438 -7.535 8.412 1.00 84.81 88 ASP A O 1
ATOM 675 N N . VAL A 1 89 ? -0.254 -7.162 8.681 1.00 87.19 89 VAL A N 1
ATOM 676 C CA . VAL A 1 89 ? 0.045 -7.037 7.251 1.00 87.19 89 VAL A CA 1
ATOM 677 C C . VAL A 1 89 ? 0.487 -8.389 6.704 1.00 87.19 89 VAL A C 1
ATOM 679 O O . VAL A 1 89 ? 1.520 -8.940 7.106 1.00 87.19 89 VAL A O 1
ATOM 682 N N . LEU A 1 90 ? -0.277 -8.899 5.742 1.00 88.25 90 LEU A N 1
ATOM 683 C CA . LEU A 1 90 ? -0.007 -10.156 5.062 1.00 88.25 90 LEU A CA 1
ATOM 684 C C . LEU A 1 90 ? 0.342 -9.903 3.598 1.00 88.25 90 LEU A C 1
ATOM 686 O O . LEU A 1 90 ? -0.390 -9.223 2.885 1.00 88.25 90 LEU A O 1
ATOM 690 N N . VAL A 1 91 ? 1.440 -10.483 3.124 1.00 88.56 91 VAL A N 1
ATOM 691 C CA . VAL A 1 91 ? 1.874 -10.350 1.731 1.00 88.56 91 VAL A CA 1
ATOM 692 C C . VAL A 1 91 ? 1.790 -11.704 1.057 1.00 88.56 91 VAL A C 1
ATOM 694 O O . VAL A 1 91 ? 2.369 -12.684 1.533 1.00 88.56 91 VAL A O 1
ATOM 697 N N . LYS A 1 92 ? 1.081 -11.752 -0.066 1.00 88.06 92 LYS A N 1
ATOM 698 C CA . LYS A 1 92 ? 0.877 -12.942 -0.889 1.00 88.06 92 LYS A CA 1
ATOM 699 C C . LYS A 1 92 ? 1.461 -12.728 -2.280 1.00 88.06 92 LYS A C 1
ATOM 701 O O . LYS A 1 92 ? 1.360 -11.634 -2.829 1.00 88.06 92 LYS A O 1
ATOM 706 N N . ASP A 1 93 ? 2.038 -13.768 -2.866 1.00 86.25 93 ASP A N 1
ATOM 707 C CA . ASP A 1 93 ? 2.343 -13.780 -4.300 1.00 86.25 93 ASP A CA 1
ATOM 708 C C . ASP A 1 93 ? 1.041 -13.946 -5.092 1.00 86.25 93 ASP A C 1
ATOM 710 O O . ASP A 1 93 ? 0.242 -14.841 -4.815 1.00 86.25 93 ASP A O 1
ATOM 714 N N . VAL A 1 94 ? 0.832 -13.090 -6.092 1.00 84.75 94 VAL A N 1
ATOM 715 C CA . VAL A 1 94 ? -0.362 -13.120 -6.954 1.00 84.75 94 VAL A CA 1
ATOM 716 C C . VAL A 1 94 ? -0.435 -14.411 -7.775 1.00 84.75 94 VAL A C 1
ATOM 718 O O . VAL A 1 94 ? -1.525 -14.895 -8.073 1.00 84.75 94 VAL A O 1
ATOM 721 N N . SER A 1 95 ? 0.712 -14.971 -8.158 1.00 80.62 95 SER A N 1
ATOM 722 C CA . SER A 1 95 ? 0.785 -16.120 -9.068 1.00 80.62 95 SER A CA 1
ATOM 723 C C . SER A 1 95 ? 0.439 -17.431 -8.366 1.00 80.62 95 SER A C 1
ATOM 725 O O . SER A 1 95 ? -0.210 -18.296 -8.949 1.00 80.62 95 SER A O 1
ATOM 727 N N . THR A 1 96 ? 0.887 -17.583 -7.119 1.00 79.50 96 THR A N 1
ATOM 728 C CA . THR A 1 96 ? 0.749 -18.825 -6.345 1.00 79.50 96 THR A CA 1
ATOM 729 C C . THR A 1 96 ? -0.270 -18.722 -5.212 1.00 79.50 96 THR A C 1
ATOM 731 O O . THR A 1 96 ? -0.707 -19.747 -4.693 1.00 79.50 96 THR A O 1
ATOM 734 N N . GLY A 1 97 ? -0.640 -17.507 -4.796 1.00 78.50 97 GLY A N 1
ATOM 735 C CA . GLY A 1 97 ? -1.439 -17.256 -3.594 1.00 78.50 97 GLY A CA 1
ATOM 736 C C . GLY A 1 97 ? -0.697 -17.555 -2.286 1.00 78.50 97 GLY A C 1
ATOM 737 O O . GLY A 1 97 ? -1.287 -17.440 -1.210 1.00 78.50 97 GLY A O 1
ATOM 738 N N . ALA A 1 98 ? 0.580 -17.947 -2.356 1.00 81.31 98 ALA A N 1
ATOM 739 C CA . ALA A 1 98 ? 1.380 -18.291 -1.192 1.00 81.31 98 ALA A CA 1
ATOM 740 C C . ALA A 1 98 ? 1.754 -17.036 -0.398 1.00 81.31 98 ALA A C 1
ATOM 742 O O . ALA A 1 98 ? 2.016 -15.977 -0.969 1.00 81.31 98 ALA A O 1
ATOM 743 N N . ILE A 1 99 ? 1.804 -17.163 0.927 1.00 83.81 99 ILE A N 1
ATOM 744 C CA . ILE A 1 99 ? 2.261 -16.090 1.812 1.00 83.81 99 ILE A CA 1
ATOM 745 C C . ILE A 1 99 ? 3.778 -15.967 1.665 1.00 83.81 99 ILE A C 1
ATOM 747 O O . ILE A 1 99 ? 4.510 -16.908 1.967 1.00 83.81 99 ILE A O 1
ATOM 751 N N . VAL A 1 100 ? 4.234 -14.803 1.208 1.00 81.25 100 VAL A N 1
ATOM 752 C CA . VAL A 1 100 ? 5.654 -14.502 0.964 1.00 81.25 100 VAL A CA 1
ATOM 753 C C . VAL A 1 100 ? 6.271 -13.680 2.087 1.00 81.25 100 VAL A C 1
ATOM 755 O O . VAL A 1 100 ? 7.466 -13.793 2.343 1.00 81.25 100 VAL A O 1
ATOM 758 N N . ALA A 1 101 ? 5.457 -12.895 2.795 1.00 77.44 101 ALA A N 1
ATOM 759 C CA . ALA A 1 101 ? 5.858 -12.218 4.019 1.00 77.44 101 ALA A CA 1
ATOM 760 C C . ALA A 1 101 ? 4.661 -12.103 4.973 1.00 77.44 101 ALA A C 1
ATOM 762 O O . ALA A 1 101 ? 3.533 -11.849 4.548 1.00 77.44 101 ALA A O 1
ATOM 763 N N . ASN A 1 102 ? 4.910 -12.298 6.268 1.00 78.06 102 ASN A N 1
ATOM 764 C CA . ASN A 1 102 ? 3.901 -12.193 7.317 1.00 78.06 102 ASN A CA 1
ATOM 765 C C . ASN A 1 102 ? 4.442 -11.314 8.447 1.00 78.06 102 ASN A C 1
ATOM 767 O O . ASN A 1 102 ? 5.477 -11.633 9.033 1.00 78.06 102 ASN A O 1
ATOM 771 N N . GLY A 1 103 ? 3.754 -10.208 8.735 1.00 66.31 103 GLY A N 1
ATOM 772 C CA . GLY A 1 103 ? 4.110 -9.310 9.831 1.00 66.31 103 GLY A CA 1
ATOM 773 C C . GLY A 1 103 ? 3.734 -9.834 11.222 1.00 66.31 103 GLY A C 1
ATOM 774 O O . GLY A 1 103 ? 4.213 -9.291 12.224 1.00 66.31 103 GLY A O 1
ATOM 775 N N . HIS A 1 104 ? 2.894 -10.868 11.315 1.00 66.25 104 HIS A N 1
ATOM 776 C CA . HIS A 1 104 ? 2.318 -11.319 12.577 1.00 66.25 104 HIS A CA 1
ATOM 777 C C . HIS A 1 104 ? 3.398 -11.854 13.529 1.00 66.25 104 HIS A C 1
ATOM 779 O O . HIS A 1 104 ? 4.150 -12.769 13.198 1.00 66.25 104 HIS A O 1
ATOM 785 N N . GLY A 1 105 ? 3.462 -11.292 14.740 1.00 51.22 105 GLY A N 1
ATOM 786 C CA . GLY A 1 105 ? 4.446 -11.671 15.762 1.00 51.22 105 GLY A CA 1
ATOM 787 C C . GLY A 1 105 ? 5.852 -11.085 15.570 1.00 51.22 105 GLY A C 1
ATOM 788 O O . GLY A 1 105 ? 6.739 -11.386 16.367 1.00 51.22 105 GLY A O 1
ATOM 789 N N . ILE A 1 106 ? 6.074 -10.234 14.562 1.00 59.75 106 ILE A N 1
ATOM 790 C CA . ILE A 1 106 ? 7.353 -9.545 14.351 1.00 59.75 106 ILE A CA 1
ATOM 791 C C . ILE A 1 106 ? 7.395 -8.261 15.188 1.00 59.75 106 ILE A C 1
ATOM 793 O O . ILE A 1 106 ? 6.531 -7.395 15.077 1.00 59.75 106 ILE A O 1
ATOM 797 N N . GLN A 1 107 ? 8.408 -8.129 16.047 1.00 43.84 107 GLN A N 1
ATOM 798 C CA . GLN A 1 107 ? 8.541 -6.984 16.960 1.00 43.84 107 GLN A CA 1
ATOM 799 C C . GLN A 1 107 ? 9.610 -5.974 16.515 1.00 43.84 107 GLN A C 1
ATOM 801 O O . GLN A 1 107 ? 9.510 -4.794 16.838 1.00 43.84 107 GLN A O 1
ATOM 806 N N . THR A 1 108 ? 10.581 -6.426 15.721 1.00 46.59 108 THR A N 1
ATOM 807 C CA . THR A 1 108 ? 11.649 -5.637 15.092 1.00 46.59 108 THR A CA 1
ATOM 808 C C . THR A 1 108 ? 11.609 -5.924 13.596 1.00 46.59 108 THR A C 1
ATOM 810 O O . THR A 1 108 ? 11.543 -7.094 13.229 1.00 46.59 108 THR A O 1
ATOM 813 N N . TRP A 1 109 ? 11.585 -4.893 12.749 1.00 59.53 109 TRP A N 1
ATOM 814 C CA . TRP A 1 109 ? 11.300 -4.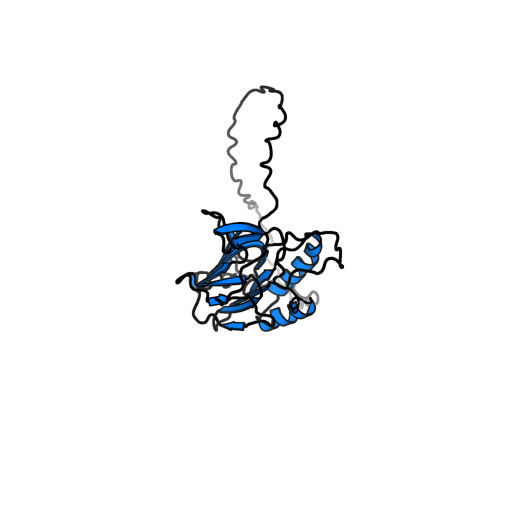997 11.311 1.00 59.53 109 TRP A CA 1
ATOM 815 C C . TRP A 1 109 ? 11.967 -6.197 10.619 1.00 59.53 109 TRP A C 1
ATOM 817 O O . TRP A 1 109 ? 13.165 -6.421 10.777 1.00 59.53 109 TRP A O 1
ATOM 827 N N . SER A 1 110 ? 11.198 -6.950 9.828 1.00 55.47 110 SER A N 1
ATOM 828 C CA . SER A 1 110 ? 11.734 -8.035 9.003 1.00 55.47 110 SER A CA 1
ATOM 829 C C . SER A 1 110 ? 11.867 -7.554 7.563 1.00 55.47 110 SER A C 1
ATOM 831 O O . SER A 1 110 ? 10.858 -7.301 6.906 1.00 55.47 110 SER A O 1
ATOM 833 N N . GLU A 1 111 ? 13.105 -7.395 7.087 1.00 65.19 111 GLU A N 1
ATOM 834 C CA . GLU A 1 111 ? 13.378 -7.200 5.663 1.00 65.19 111 GLU A CA 1
ATOM 835 C C . GLU A 1 111 ? 13.265 -8.555 4.964 1.00 65.19 111 GLU A C 1
ATOM 837 O O . GLU A 1 111 ? 14.091 -9.449 5.158 1.00 65.19 111 GLU A O 1
ATOM 842 N N . VAL A 1 112 ? 12.229 -8.701 4.144 1.00 63.22 112 VAL A N 1
ATOM 843 C CA . VAL A 1 112 ? 12.081 -9.839 3.240 1.00 63.22 112 VAL A CA 1
ATOM 844 C C . VAL A 1 112 ? 12.374 -9.342 1.832 1.00 63.22 112 VAL A C 1
ATOM 846 O O . VAL A 1 112 ? 11.662 -8.491 1.290 1.00 63.22 112 VAL A O 1
ATOM 849 N N . GLY A 1 113 ? 13.449 -9.863 1.244 1.00 59.19 113 GLY A N 1
ATOM 850 C CA . GLY A 1 113 ? 13.685 -9.747 -0.188 1.00 59.19 113 GLY A CA 1
ATOM 851 C C . GLY A 1 113 ? 12.708 -10.659 -0.919 1.00 59.19 113 GLY A C 1
ATOM 852 O O . GLY A 1 113 ? 12.736 -11.872 -0.727 1.00 59.19 113 GLY A O 1
ATOM 853 N N . LEU A 1 114 ? 11.853 -10.086 -1.762 1.00 60.53 114 LEU A N 1
ATOM 854 C CA . LEU A 1 114 ? 10.853 -10.835 -2.530 1.00 60.53 114 LEU A CA 1
ATOM 855 C C . LEU A 1 114 ? 11.429 -11.387 -3.851 1.00 60.53 114 LEU A C 1
ATOM 857 O O . LEU A 1 114 ? 10.715 -11.992 -4.646 1.00 60.53 114 LEU A O 1
ATOM 861 N N . GLY A 1 115 ? 12.737 -11.222 -4.080 1.00 62.75 115 GLY A N 1
ATOM 862 C CA . GLY A 1 115 ? 13.464 -11.820 -5.200 1.00 62.75 115 GLY A CA 1
ATOM 863 C C . GLY A 1 115 ? 12.870 -11.447 -6.561 1.00 62.75 115 GLY A C 1
ATOM 864 O O . GLY A 1 115 ? 12.695 -10.270 -6.859 1.00 62.75 115 GLY A O 1
ATOM 865 N N . ALA A 1 116 ? 12.565 -12.466 -7.373 1.00 63.28 116 ALA A N 1
ATOM 866 C CA . ALA A 1 116 ? 11.995 -12.343 -8.720 1.00 63.28 116 ALA A CA 1
ATOM 867 C C . ALA A 1 116 ? 10.457 -12.200 -8.745 1.00 63.28 116 ALA A C 1
ATOM 869 O O . ALA A 1 116 ? 9.836 -12.379 -9.793 1.00 63.28 116 ALA A O 1
ATOM 870 N N . ILE A 1 117 ? 9.820 -11.960 -7.595 1.00 71.62 117 ILE A N 1
ATOM 871 C CA . ILE A 1 117 ? 8.371 -11.773 -7.534 1.00 71.62 117 ILE A CA 1
ATOM 872 C C . ILE A 1 117 ? 8.049 -10.341 -7.953 1.00 71.62 117 ILE A C 1
ATOM 874 O O . ILE A 1 117 ? 8.229 -9.386 -7.198 1.00 71.62 117 ILE A O 1
ATOM 878 N N . ASP A 1 118 ? 7.518 -10.214 -9.164 1.00 79.81 118 ASP A N 1
ATOM 879 C CA . ASP A 1 118 ? 7.119 -8.923 -9.725 1.00 79.81 118 ASP A CA 1
ATOM 880 C C . ASP A 1 118 ? 5.703 -8.512 -9.302 1.00 79.81 118 ASP A C 1
ATOM 882 O O . ASP A 1 118 ? 5.321 -7.359 -9.485 1.00 79.81 118 ASP A O 1
ATOM 886 N N . ARG A 1 119 ? 4.892 -9.440 -8.773 1.00 85.94 119 ARG A N 1
ATOM 887 C CA . ARG A 1 119 ? 3.480 -9.197 -8.449 1.00 85.94 119 ARG A CA 1
ATOM 888 C C . ARG A 1 119 ? 3.106 -9.729 -7.074 1.00 85.94 119 ARG A C 1
ATOM 890 O O . ARG A 1 119 ? 3.159 -10.934 -6.841 1.00 85.94 119 ARG A O 1
ATOM 897 N N . ILE A 1 120 ? 2.667 -8.836 -6.194 1.00 89.56 120 ILE A N 1
ATOM 898 C CA . ILE A 1 120 ? 2.236 -9.180 -4.835 1.00 89.56 120 ILE A CA 1
ATOM 899 C C . ILE A 1 120 ? 0.876 -8.575 -4.505 1.00 89.56 120 ILE A C 1
ATOM 901 O O . ILE A 1 120 ? 0.504 -7.529 -5.035 1.00 89.56 120 ILE A O 1
ATOM 905 N N . THR A 1 121 ? 0.166 -9.205 -3.580 1.00 91.12 121 THR A N 1
ATOM 906 C CA . THR A 1 121 ? -1.012 -8.647 -2.921 1.00 91.12 121 THR A CA 1
ATOM 907 C C . THR A 1 121 ? -0.711 -8.473 -1.443 1.00 91.12 121 THR A C 1
ATOM 909 O O . THR A 1 121 ? -0.327 -9.417 -0.756 1.00 91.12 121 THR A O 1
ATOM 912 N N . VAL A 1 122 ? -0.894 -7.252 -0.961 1.00 91.75 122 VAL A N 1
ATOM 913 C CA . VAL A 1 122 ? -0.802 -6.864 0.440 1.00 91.75 122 VAL A CA 1
ATOM 914 C C . VAL A 1 122 ? -2.219 -6.813 0.993 1.00 91.75 122 VAL A C 1
ATOM 916 O O . VAL A 1 122 ? -3.023 -5.967 0.597 1.00 91.75 122 VAL A O 1
ATOM 919 N N . GLU A 1 123 ? -2.536 -7.737 1.885 1.00 91.12 123 GLU A N 1
ATOM 920 C CA . GLU A 1 123 ? -3.808 -7.815 2.590 1.00 91.12 123 GLU A CA 1
ATOM 921 C C . GLU A 1 123 ? -3.623 -7.242 3.996 1.00 91.12 123 GLU A C 1
ATOM 923 O O . GLU A 1 123 ? -2.735 -7.665 4.737 1.00 91.12 123 GLU A O 1
ATOM 928 N N . MET A 1 124 ? -4.432 -6.238 4.328 1.00 91.56 124 MET A N 1
ATOM 929 C CA . MET A 1 124 ? -4.369 -5.533 5.613 1.00 91.56 124 MET A CA 1
ATOM 930 C C . MET A 1 124 ? -5.653 -5.726 6.423 1.00 91.56 124 MET A C 1
ATOM 932 O O . MET A 1 124 ? -5.638 -5.721 7.650 1.00 91.56 124 MET A O 1
ATOM 936 N N . GLN A 1 125 ? -6.778 -5.910 5.732 1.00 85.06 125 GLN A N 1
ATOM 937 C CA . GLN A 1 125 ? -8.069 -6.177 6.343 1.00 85.06 125 GLN A CA 1
ATOM 938 C C . GLN A 1 125 ? -8.613 -7.516 5.818 1.00 85.06 125 GLN A C 1
ATOM 940 O O . GLN A 1 125 ? -8.990 -7.592 4.645 1.00 85.06 125 GLN A O 1
ATOM 945 N N . PRO A 1 126 ? -8.669 -8.566 6.658 1.00 72.56 126 PRO A N 1
ATOM 946 C CA . PRO A 1 126 ? -9.232 -9.848 6.257 1.00 72.56 126 PRO A CA 1
ATOM 947 C C . PRO A 1 126 ? -10.759 -9.754 6.124 1.00 72.56 126 PRO A C 1
ATOM 949 O O . PRO A 1 126 ? -11.423 -9.094 6.922 1.00 72.56 126 PRO A O 1
ATOM 952 N N . GLY A 1 127 ? -11.323 -10.448 5.131 1.00 67.06 127 GLY A N 1
ATOM 953 C CA . GLY A 1 127 ? -12.780 -10.576 4.968 1.00 67.06 127 GLY A CA 1
ATOM 954 C C . GLY A 1 127 ? -13.433 -9.574 4.011 1.00 67.06 127 GLY A C 1
ATOM 955 O O . GLY A 1 127 ? -14.536 -9.105 4.278 1.00 67.06 127 GLY A O 1
ATOM 956 N N . GLY A 1 128 ? -12.764 -9.243 2.904 1.00 61.91 128 GLY A N 1
ATOM 957 C CA . GLY A 1 128 ? -13.329 -8.387 1.856 1.00 61.91 128 GLY A CA 1
ATOM 958 C C . GLY A 1 128 ? -14.619 -8.934 1.225 1.00 61.91 128 GLY A C 1
ATOM 959 O O . GLY A 1 128 ? -14.909 -10.129 1.280 1.00 61.91 128 GLY A O 1
ATOM 960 N N . GLU A 1 129 ? -15.389 -8.037 0.605 1.00 62.19 129 GLU A N 1
ATOM 961 C CA . GLU A 1 129 ? -16.587 -8.381 -0.168 1.00 62.19 129 GLU A CA 1
ATOM 962 C C . GLU A 1 129 ? -16.286 -9.412 -1.265 1.00 62.19 129 GLU A C 1
ATOM 964 O O . GLU A 1 129 ? -15.202 -9.434 -1.844 1.00 62.19 129 GLU A O 1
ATOM 969 N N . THR A 1 130 ? -17.282 -10.227 -1.619 1.00 60.12 130 THR A N 1
ATOM 970 C CA . THR A 1 130 ? -17.168 -11.274 -2.652 1.00 60.12 130 THR A CA 1
ATOM 971 C C . THR A 1 130 ? -16.858 -10.714 -4.049 1.00 60.12 130 THR A C 1
ATOM 973 O O . THR A 1 130 ? -16.412 -11.442 -4.934 1.00 60.12 130 THR A O 1
ATOM 976 N N . THR A 1 131 ? -17.105 -9.424 -4.290 1.00 75.56 131 THR A N 1
ATOM 977 C CA . THR A 1 131 ? -16.779 -8.738 -5.550 1.00 75.56 131 THR A CA 1
ATOM 978 C C . THR A 1 131 ? -16.318 -7.315 -5.248 1.00 75.56 131 THR A C 1
ATOM 980 O O . THR A 1 131 ? -17.092 -6.370 -5.395 1.00 75.56 131 THR A O 1
ATOM 983 N N . PRO A 1 132 ? -15.070 -7.141 -4.787 1.00 81.44 132 PRO A N 1
ATOM 984 C CA . PRO A 1 132 ? -14.607 -5.835 -4.372 1.00 81.44 132 PRO A CA 1
ATOM 985 C C . PRO A 1 132 ? -14.295 -4.966 -5.595 1.00 81.44 132 PRO A C 1
ATOM 987 O O . PRO A 1 132 ? -13.780 -5.429 -6.621 1.00 81.44 132 PRO A O 1
ATOM 990 N N . MET A 1 133 ? -14.598 -3.676 -5.481 1.00 86.25 133 MET A N 1
ATOM 991 C CA . MET A 1 133 ? -14.200 -2.675 -6.465 1.00 86.25 133 MET A CA 1
ATOM 992 C C . MET A 1 133 ? -12.678 -2.511 -6.441 1.00 86.25 133 MET A C 1
ATOM 994 O O . MET A 1 133 ? -12.094 -2.310 -5.380 1.00 86.25 133 MET A O 1
ATOM 998 N N . HIS A 1 134 ? -12.044 -2.558 -7.613 1.00 90.81 134 HIS A N 1
ATOM 999 C CA . HIS A 1 134 ? -10.604 -2.349 -7.753 1.00 90.81 134 HIS A CA 1
ATOM 1000 C C . HIS A 1 134 ? -10.335 -1.007 -8.426 1.00 90.81 134 HIS A C 1
ATOM 1002 O O . HIS A 1 134 ? -10.803 -0.754 -9.539 1.00 90.81 134 HIS A O 1
ATOM 1008 N N . LEU A 1 135 ? -9.561 -0.155 -7.759 1.00 94.06 135 LEU A N 1
ATOM 1009 C CA . LEU A 1 135 ? -9.223 1.183 -8.226 1.00 94.06 135 LEU A CA 1
ATOM 1010 C C . LEU A 1 135 ? -7.718 1.313 -8.473 1.00 94.06 135 LEU A C 1
ATOM 1012 O O . LEU A 1 135 ? -6.921 0.808 -7.680 1.00 94.06 135 LEU A O 1
ATOM 1016 N N . PRO A 1 136 ? -7.294 1.969 -9.567 1.00 93.62 136 PRO A N 1
ATOM 1017 C CA . PRO A 1 136 ? -5.884 2.219 -9.813 1.00 93.62 136 PRO A CA 1
ATOM 1018 C C . PRO A 1 136 ? -5.344 3.282 -8.851 1.00 93.62 136 PRO A C 1
ATOM 1020 O O . PRO A 1 136 ? -6.010 4.274 -8.557 1.00 93.62 136 PRO A O 1
ATOM 1023 N N . LEU A 1 137 ? -4.098 3.096 -8.427 1.00 93.44 137 LEU A N 1
ATOM 1024 C CA . LEU A 1 137 ? -3.322 4.067 -7.668 1.00 93.44 137 LEU A CA 1
ATOM 1025 C C . LEU A 1 137 ? -1.942 4.202 -8.319 1.00 93.44 137 LEU A C 1
ATOM 1027 O O . LEU A 1 137 ? -1.290 3.208 -8.633 1.00 93.44 137 LEU A O 1
ATOM 1031 N N . VAL A 1 138 ? -1.514 5.441 -8.556 1.00 89.25 138 VAL A N 1
ATOM 1032 C CA . VAL A 1 138 ? -0.190 5.739 -9.125 1.00 89.25 138 VAL A CA 1
ATOM 1033 C C . VAL A 1 138 ? 0.681 6.357 -8.036 1.00 89.25 138 VAL A C 1
ATOM 1035 O O . VAL A 1 138 ? 1.540 5.687 -7.472 1.00 89.25 138 VAL A O 1
ATOM 1038 N N . VAL A 1 139 ? 0.401 7.610 -7.679 1.00 91.94 139 VAL A N 1
ATOM 1039 C CA . VAL A 1 139 ? 1.053 8.337 -6.587 1.00 91.94 139 VAL A CA 1
ATOM 1040 C C . VAL A 1 139 ? -0.026 9.079 -5.804 1.00 91.94 139 VAL A C 1
ATOM 1042 O O . VAL A 1 139 ? -0.904 9.691 -6.411 1.00 91.94 139 VAL A O 1
ATOM 1045 N N . GLY A 1 140 ? 0.022 9.011 -4.476 1.00 92.94 140 GLY A N 1
ATOM 1046 C CA . GLY A 1 140 ? -0.945 9.660 -3.591 1.00 92.94 140 GLY A CA 1
ATOM 1047 C C . GLY A 1 140 ? -1.206 8.866 -2.315 1.00 92.94 140 GLY A C 1
ATOM 1048 O O . GLY A 1 140 ? -0.514 7.890 -2.029 1.00 92.94 140 GLY A O 1
ATOM 1049 N N . ALA A 1 141 ? -2.230 9.275 -1.573 1.00 94.06 141 ALA A N 1
ATOM 1050 C CA . ALA A 1 141 ? -2.694 8.609 -0.363 1.00 94.06 141 ALA A CA 1
ATOM 1051 C C . ALA A 1 141 ? -4.153 8.164 -0.528 1.00 94.06 141 ALA A C 1
ATOM 1053 O O . ALA A 1 141 ? -4.981 8.939 -1.009 1.00 94.06 141 ALA A O 1
ATOM 1054 N N . VAL A 1 142 ? -4.473 6.929 -0.138 1.00 94.88 142 VAL A N 1
ATOM 1055 C CA . VAL A 1 142 ? -5.841 6.381 -0.179 1.00 94.88 142 VAL A CA 1
ATOM 1056 C C . VAL A 1 142 ? -6.141 5.572 1.074 1.00 94.88 142 VAL A C 1
ATOM 1058 O O . VAL A 1 142 ? -5.223 5.155 1.781 1.00 94.88 142 VAL A O 1
ATOM 1061 N N . GLN A 1 143 ? -7.426 5.315 1.321 1.00 94.38 143 GLN A N 1
ATOM 1062 C CA . GLN A 1 143 ? -7.838 4.300 2.281 1.00 94.38 143 GLN A CA 1
ATOM 1063 C C . GLN A 1 143 ? -8.153 2.981 1.564 1.00 94.38 143 GLN A C 1
ATOM 1065 O O . GLN A 1 143 ? -8.926 2.968 0.602 1.00 94.38 143 GLN A O 1
ATOM 1070 N N . ALA A 1 144 ? -7.552 1.876 2.007 1.00 94.56 144 ALA A N 1
ATOM 1071 C CA . ALA A 1 144 ? -7.659 0.574 1.355 1.00 94.56 144 ALA A CA 1
ATOM 1072 C C . ALA A 1 144 ? -7.810 -0.583 2.352 1.00 94.56 144 ALA A C 1
ATOM 1074 O O . ALA A 1 144 ? -7.447 -0.471 3.516 1.00 94.56 144 ALA A O 1
ATOM 1075 N N . ALA A 1 145 ? -8.343 -1.708 1.881 1.00 92.88 145 ALA A N 1
ATOM 1076 C CA . ALA A 1 145 ? -8.383 -2.987 2.598 1.00 92.88 145 ALA A CA 1
ATOM 1077 C C . ALA A 1 145 ? -7.318 -3.963 2.069 1.00 92.88 145 ALA A C 1
ATOM 1079 O O . ALA A 1 145 ? -6.750 -4.761 2.820 1.00 92.88 145 ALA A O 1
ATOM 1080 N N . SER A 1 146 ? -7.025 -3.874 0.768 1.00 92.75 146 SER A N 1
ATOM 1081 C CA . SER A 1 146 ? -5.962 -4.619 0.099 1.00 92.75 146 SER A CA 1
ATOM 1082 C C . SER A 1 146 ? -5.325 -3.779 -1.007 1.00 92.75 146 SER A C 1
ATOM 1084 O O . SER A 1 146 ? -5.975 -2.902 -1.583 1.00 92.75 146 SER A O 1
ATOM 1086 N N . VAL A 1 147 ? -4.056 -4.050 -1.309 1.00 94.19 147 VAL A N 1
ATOM 1087 C CA . VAL A 1 147 ? -3.328 -3.437 -2.425 1.00 94.19 147 VAL A CA 1
ATOM 1088 C C . VAL A 1 147 ? -2.605 -4.525 -3.200 1.00 94.19 147 VAL A C 1
ATOM 1090 O O . VAL A 1 147 ? -1.820 -5.274 -2.633 1.00 94.19 147 VAL A O 1
ATOM 1093 N N . SER A 1 148 ? -2.823 -4.591 -4.506 1.00 91.81 148 SER A N 1
ATOM 1094 C CA . SER A 1 148 ? -2.031 -5.409 -5.417 1.00 91.81 148 SER A CA 1
ATOM 1095 C C . SER A 1 148 ? -1.018 -4.539 -6.149 1.00 91.81 148 SER A C 1
ATOM 1097 O O . SER A 1 148 ? -1.382 -3.533 -6.767 1.00 91.81 148 SER A O 1
ATOM 1099 N N . LEU A 1 149 ? 0.249 -4.933 -6.069 1.00 90.94 149 LEU A N 1
ATOM 1100 C CA . LEU A 1 149 ? 1.385 -4.265 -6.687 1.00 90.94 149 LEU A CA 1
ATOM 1101 C C . LEU A 1 149 ? 1.899 -5.109 -7.843 1.00 90.94 149 LEU A C 1
ATOM 1103 O O . LEU A 1 149 ? 2.197 -6.288 -7.665 1.00 90.94 149 LEU A O 1
ATOM 1107 N N . ASP A 1 150 ? 2.028 -4.483 -9.008 1.00 89.56 150 ASP A N 1
ATOM 1108 C CA . ASP A 1 150 ? 2.674 -5.050 -10.186 1.00 89.56 150 ASP A CA 1
ATOM 1109 C C . ASP A 1 150 ? 3.882 -4.193 -10.558 1.00 89.56 150 ASP A C 1
ATOM 1111 O O . ASP A 1 150 ? 3.752 -3.042 -10.975 1.00 89.56 150 ASP A O 1
ATOM 1115 N N . ALA A 1 151 ? 5.063 -4.759 -10.373 1.00 84.00 151 ALA A N 1
ATOM 1116 C CA . ALA A 1 151 ? 6.347 -4.148 -10.654 1.00 84.00 151 ALA A CA 1
ATOM 1117 C C . ALA A 1 151 ? 7.038 -4.757 -11.887 1.00 84.00 151 ALA A C 1
ATOM 1119 O O . ALA A 1 151 ? 8.221 -4.502 -12.134 1.00 84.00 151 ALA A O 1
ATOM 1120 N N . SER A 1 152 ? 6.293 -5.510 -12.705 1.00 81.62 152 SER A N 1
ATOM 1121 C CA . SER A 1 152 ? 6.776 -5.962 -14.009 1.00 81.62 152 SER A CA 1
ATOM 1122 C C . SER A 1 152 ? 7.211 -4.773 -14.872 1.00 81.62 152 SER A C 1
ATOM 1124 O O . SER A 1 152 ? 6.703 -3.653 -14.764 1.00 81.62 152 SER A O 1
ATOM 1126 N N . SER A 1 153 ? 8.153 -4.998 -15.788 1.00 75.62 153 SER A N 1
ATOM 1127 C CA . SER A 1 153 ? 8.657 -3.939 -16.677 1.00 75.62 153 SER A CA 1
ATOM 1128 C C . SER A 1 153 ? 7.550 -3.263 -17.502 1.00 75.62 153 SER A C 1
ATOM 1130 O O . SER A 1 153 ? 7.640 -2.065 -17.778 1.00 75.62 153 SER A O 1
ATOM 1132 N N . SER A 1 154 ? 6.486 -4.003 -17.830 1.00 78.94 154 SER A N 1
ATOM 1133 C CA . SER A 1 154 ? 5.277 -3.523 -18.508 1.00 78.94 154 SER A CA 1
ATOM 1134 C C . SER A 1 154 ? 4.348 -2.671 -17.639 1.00 78.94 154 SER A C 1
ATOM 1136 O O . SER A 1 154 ? 3.522 -1.944 -18.185 1.00 78.94 154 SER A O 1
ATOM 1138 N N . ALA A 1 155 ? 4.462 -2.737 -16.312 1.00 82.12 155 ALA A N 1
ATOM 1139 C CA . ALA A 1 155 ? 3.590 -2.024 -15.379 1.00 82.12 155 ALA A CA 1
ATOM 1140 C C . ALA A 1 155 ? 4.061 -0.594 -15.059 1.00 82.12 155 ALA A C 1
ATOM 1142 O O . ALA A 1 155 ? 3.397 0.122 -14.309 1.00 82.12 155 ALA A O 1
ATOM 1143 N N . ARG A 1 156 ? 5.185 -0.145 -15.635 1.00 82.94 156 ARG A N 1
ATOM 1144 C CA . ARG A 1 156 ? 5.694 1.219 -15.431 1.00 82.94 156 ARG A CA 1
ATOM 1145 C C . ARG A 1 156 ? 4.710 2.261 -15.949 1.00 82.94 156 ARG A C 1
ATOM 1147 O O . ARG A 1 156 ? 4.294 2.222 -17.106 1.00 82.94 156 ARG A O 1
ATOM 1154 N N . VAL A 1 157 ? 4.418 3.252 -15.111 1.00 82.50 157 VAL A N 1
ATOM 1155 C CA . VAL A 1 157 ? 3.542 4.367 -15.470 1.00 82.50 157 VAL A CA 1
ATOM 1156 C C . VAL A 1 157 ? 4.395 5.526 -15.966 1.00 82.50 157 VAL A C 1
ATOM 1158 O O . VAL A 1 157 ? 5.236 6.061 -15.239 1.00 82.50 157 VAL A O 1
ATOM 1161 N N . VAL A 1 158 ? 4.179 5.917 -17.219 1.00 85.38 158 VAL A N 1
ATOM 1162 C CA . VAL A 1 158 ? 4.929 6.980 -17.894 1.00 85.38 158 VAL A CA 1
ATOM 1163 C C . VAL A 1 158 ? 3.955 8.050 -18.368 1.00 85.38 158 VAL A C 1
ATOM 1165 O O . VAL A 1 158 ? 2.955 7.742 -19.013 1.00 85.38 158 VAL A O 1
ATOM 1168 N N . SER A 1 159 ? 4.254 9.310 -18.065 1.00 81.12 159 SER A N 1
ATOM 1169 C CA . SER A 1 159 ? 3.524 10.441 -18.623 1.00 81.12 159 SER A CA 1
ATOM 1170 C C . SER A 1 159 ? 3.931 10.664 -20.082 1.00 81.12 159 SER A C 1
ATOM 1172 O O . SER A 1 159 ? 5.133 10.741 -20.371 1.00 81.12 159 SER A O 1
ATOM 1174 N N . PRO A 1 160 ? 2.969 10.829 -21.010 1.00 79.56 160 PRO A N 1
ATOM 1175 C CA . PRO A 1 160 ? 3.269 11.227 -22.384 1.00 79.56 160 PRO A CA 1
ATOM 1176 C C . PRO A 1 160 ? 3.810 12.663 -22.460 1.00 79.56 160 PRO A C 1
ATOM 1178 O O . PRO A 1 160 ? 4.491 13.021 -23.420 1.00 79.56 160 PRO A O 1
ATOM 1181 N N . GLN A 1 161 ? 3.544 13.476 -21.437 1.00 74.88 161 GLN A N 1
ATOM 1182 C CA . GLN A 1 161 ? 4.096 14.814 -21.278 1.00 74.88 161 GLN A CA 1
ATOM 1183 C C . GLN A 1 161 ? 5.509 14.639 -20.708 1.00 74.88 161 GLN A C 1
ATOM 1185 O O . GLN A 1 161 ? 5.685 14.271 -19.547 1.00 74.88 161 GLN A O 1
ATOM 1190 N N . GLY A 1 162 ? 6.534 14.781 -21.550 1.00 64.75 162 GLY A N 1
ATOM 1191 C CA . GLY A 1 162 ? 7.925 14.694 -21.104 1.00 64.75 162 GLY A CA 1
ATOM 1192 C C . GLY A 1 162 ? 8.239 15.722 -20.012 1.00 64.75 162 GLY A C 1
ATOM 1193 O O . GLY A 1 162 ? 7.559 16.739 -19.889 1.00 64.75 162 GLY A O 1
ATOM 1194 N N . VAL A 1 163 ? 9.294 15.476 -19.232 1.00 58.00 163 VAL A N 1
ATOM 1195 C CA . VAL A 1 163 ? 9.838 16.500 -18.334 1.00 58.00 163 VAL A CA 1
ATOM 1196 C C . VAL A 1 163 ? 10.468 17.578 -19.217 1.00 58.00 163 VAL A C 1
ATOM 1198 O O . VAL A 1 163 ? 11.603 17.425 -19.667 1.00 58.00 163 VAL A O 1
ATOM 1201 N N . THR A 1 164 ? 9.743 18.658 -19.507 1.00 51.31 164 THR A N 1
ATOM 1202 C CA . THR A 1 164 ? 10.406 19.914 -19.866 1.00 51.31 164 THR A CA 1
ATOM 1203 C C . THR A 1 164 ? 11.161 20.323 -18.614 1.00 51.31 164 THR A C 1
ATOM 1205 O O . THR A 1 164 ? 10.556 20.755 -17.635 1.00 51.31 164 THR A O 1
ATOM 1208 N N . ALA A 1 165 ? 12.478 20.104 -18.604 1.00 53.75 165 ALA A N 1
ATOM 1209 C CA . ALA A 1 165 ? 13.335 20.739 -17.621 1.00 53.75 165 ALA A CA 1
ATOM 1210 C C . ALA A 1 165 ? 13.008 22.233 -17.673 1.00 53.75 165 ALA A C 1
ATOM 1212 O O . ALA A 1 165 ? 13.057 22.824 -18.754 1.00 53.75 165 ALA A O 1
ATOM 1213 N N . ALA A 1 166 ? 12.599 22.809 -16.542 1.00 51.41 166 ALA A N 1
ATOM 1214 C CA . ALA A 1 166 ? 12.442 24.248 -16.433 1.00 51.41 166 ALA A CA 1
ATOM 1215 C C . ALA A 1 166 ? 13.742 24.870 -16.952 1.00 51.41 166 ALA A C 1
ATOM 1217 O O . ALA A 1 166 ? 14.813 24.625 -16.394 1.00 51.41 166 ALA A O 1
ATOM 1218 N N . GLN A 1 167 ? 13.666 25.577 -18.082 1.00 49.94 167 GLN A N 1
ATOM 1219 C CA . GLN A 1 167 ? 14.811 26.320 -18.584 1.00 49.94 167 GLN A CA 1
ATOM 1220 C C . GLN A 1 167 ? 15.234 27.264 -17.454 1.00 49.94 167 GLN A C 1
ATOM 1222 O O . GLN A 1 167 ? 14.351 27.901 -16.868 1.00 49.94 167 GLN A O 1
ATOM 1227 N N . PRO A 1 168 ? 16.532 27.333 -17.105 1.00 49.34 168 PRO A N 1
ATOM 1228 C CA . PRO A 1 168 ? 17.001 28.330 -16.158 1.00 49.34 168 PRO A CA 1
ATOM 1229 C C . PRO A 1 168 ? 16.448 29.682 -16.603 1.00 49.34 168 PRO A C 1
ATOM 1231 O O . PRO A 1 168 ? 16.590 30.036 -17.779 1.00 49.34 168 PRO A O 1
ATOM 1234 N N . LEU A 1 169 ? 15.762 30.401 -15.706 1.00 59.97 169 LEU A N 1
ATOM 1235 C CA . LEU A 1 169 ? 15.440 31.796 -15.984 1.00 59.97 169 LEU A CA 1
ATOM 1236 C C . LEU A 1 169 ? 16.760 32.481 -16.365 1.00 59.97 169 LEU A C 1
ATOM 1238 O O . LEU A 1 169 ? 17.747 32.276 -15.656 1.00 59.97 169 LEU A O 1
ATOM 1242 N N . PRO A 1 170 ? 16.816 33.236 -17.474 1.00 59.50 170 PRO A N 1
ATOM 1243 C CA . PRO A 1 170 ? 18.028 33.955 -17.825 1.00 59.50 170 PRO A CA 1
ATOM 1244 C C . PRO A 1 170 ? 18.420 34.862 -16.656 1.00 59.50 170 PRO A C 1
ATOM 1246 O O . PRO A 1 170 ? 17.594 35.637 -16.167 1.00 59.50 170 PRO A O 1
ATOM 1249 N N . ASP A 1 171 ? 19.667 34.731 -16.200 1.00 53.69 171 ASP A N 1
ATOM 1250 C CA . ASP A 1 171 ? 20.253 35.605 -15.189 1.00 53.69 171 ASP A CA 1
ATOM 1251 C C . ASP A 1 171 ? 20.044 37.074 -15.603 1.00 53.69 171 ASP A C 1
ATOM 1253 O O . ASP A 1 171 ? 20.467 37.467 -16.696 1.00 53.69 171 ASP A O 1
ATOM 1257 N N . PRO A 1 172 ? 19.437 37.926 -14.757 1.00 57.50 172 PRO A N 1
ATOM 1258 C CA . PRO A 1 172 ? 19.198 39.332 -15.087 1.00 57.50 172 PRO A CA 1
ATOM 1259 C C . PRO A 1 172 ? 20.481 40.187 -15.161 1.00 57.50 172 PRO A C 1
ATOM 1261 O O . PRO A 1 172 ? 20.397 41.401 -15.332 1.00 57.50 172 PRO A O 1
ATOM 1264 N N . THR A 1 173 ? 21.672 39.593 -15.041 1.00 49.91 173 THR A N 1
ATOM 1265 C CA . THR A 1 173 ? 22.973 40.285 -15.037 1.00 49.91 173 THR A CA 1
ATOM 1266 C C . THR A 1 173 ? 23.807 40.107 -16.308 1.00 49.91 173 THR A C 1
ATOM 1268 O O . THR A 1 173 ? 24.911 40.649 -16.378 1.00 49.91 173 THR A O 1
ATOM 1271 N N . ALA A 1 174 ? 23.300 39.443 -17.350 1.00 46.97 174 ALA A N 1
ATOM 1272 C CA . ALA A 1 174 ? 23.962 39.447 -18.656 1.00 46.97 174 ALA A CA 1
ATOM 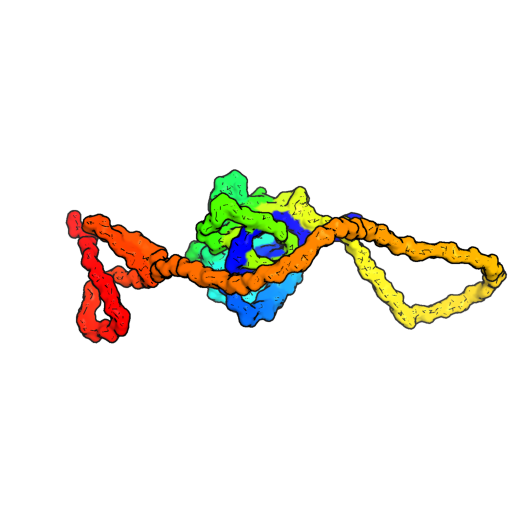1273 C C . ALA A 1 174 ? 23.730 40.791 -19.375 1.00 46.97 174 ALA A C 1
ATOM 1275 O O . ALA A 1 174 ? 22.774 40.982 -20.126 1.00 46.97 174 ALA A O 1
ATOM 1276 N N . GLN A 1 175 ? 24.613 41.747 -19.099 1.00 46.09 175 GLN A N 1
ATOM 1277 C CA . GLN A 1 175 ? 24.700 43.035 -19.780 1.00 46.09 175 GLN A CA 1
ATOM 1278 C C . GLN A 1 175 ? 24.952 42.804 -21.286 1.00 46.09 175 GLN A C 1
ATOM 1280 O O . GLN A 1 175 ? 25.887 42.081 -21.634 1.00 46.09 175 GLN A O 1
ATOM 1285 N N . PRO A 1 176 ? 24.141 43.369 -22.199 1.00 43.12 176 PRO A N 1
ATOM 1286 C CA . PRO A 1 176 ? 24.314 43.134 -23.626 1.00 43.12 176 PRO A CA 1
ATOM 1287 C C . PRO A 1 176 ? 25.535 43.897 -24.143 1.00 43.12 176 PRO A C 1
ATOM 1289 O O . PRO A 1 176 ? 25.600 45.127 -24.082 1.00 43.12 176 PRO A O 1
ATOM 1292 N N . GLU A 1 177 ? 26.503 43.164 -24.686 1.00 37.31 177 GLU A N 1
ATOM 1293 C CA . GLU A 1 177 ? 27.614 43.746 -25.428 1.00 37.31 177 GLU A CA 1
ATOM 1294 C C . GLU A 1 177 ? 27.089 44.312 -26.751 1.00 37.31 177 GLU A C 1
ATOM 1296 O O . GLU A 1 177 ? 26.773 43.603 -27.707 1.00 37.31 177 GLU A O 1
ATOM 1301 N N . THR A 1 178 ? 26.956 45.633 -26.781 1.00 36.16 178 THR A N 1
ATOM 1302 C CA . THR A 1 178 ? 26.591 46.411 -27.962 1.00 36.16 178 THR A CA 1
ATOM 1303 C C . THR A 1 178 ? 27.634 46.217 -29.065 1.00 36.16 178 THR A C 1
ATOM 1305 O O . THR A 1 178 ? 28.743 46.744 -28.979 1.00 36.16 178 THR A O 1
ATOM 1308 N N . LYS A 1 179 ? 27.269 45.531 -30.153 1.00 35.94 179 LYS A N 1
ATOM 1309 C CA . LYS A 1 179 ? 28.007 45.593 -31.421 1.00 35.94 179 LYS A CA 1
ATOM 1310 C C . LYS A 1 179 ? 27.080 45.983 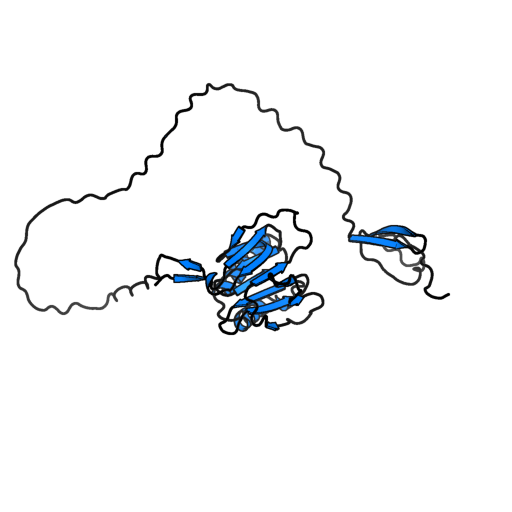-32.572 1.00 35.94 179 LYS A C 1
ATOM 1312 O O . LYS A 1 179 ? 26.365 45.160 -33.122 1.00 35.94 179 LYS A O 1
ATOM 1317 N N . GLY A 1 180 ? 27.141 47.276 -32.896 1.00 29.72 180 GLY A N 1
ATOM 1318 C CA . GLY A 1 180 ? 27.079 47.864 -34.240 1.00 29.72 180 GLY A CA 1
ATOM 1319 C C . GLY A 1 180 ? 26.052 47.342 -35.250 1.00 29.72 180 GLY A C 1
ATOM 1320 O O . GLY A 1 180 ? 26.329 46.410 -35.992 1.00 29.72 180 GLY A O 1
ATOM 1321 N N . ALA A 1 181 ? 24.936 48.068 -35.326 1.00 32.72 181 ALA A N 1
ATOM 1322 C CA . ALA A 1 181 ? 24.163 48.474 -36.504 1.00 32.72 181 ALA A CA 1
ATOM 1323 C C . ALA A 1 181 ? 24.456 47.842 -37.889 1.00 32.72 181 ALA A C 1
ATOM 1325 O O . ALA A 1 181 ? 25.494 48.086 -38.502 1.00 32.72 181 ALA A O 1
ATOM 1326 N N . SER A 1 182 ? 23.406 47.291 -38.504 1.00 32.94 182 SER A N 1
ATOM 1327 C CA . SER A 1 182 ? 22.792 47.936 -39.676 1.00 32.94 182 SER A CA 1
ATOM 1328 C C . SER A 1 182 ? 21.328 47.535 -39.815 1.00 32.94 182 SER A C 1
ATOM 1330 O O . SER A 1 182 ? 20.957 46.383 -39.607 1.00 32.94 182 SER A O 1
ATOM 1332 N N . ALA A 1 183 ? 20.521 48.548 -40.105 1.00 33.56 183 ALA A N 1
ATOM 1333 C CA . ALA A 1 183 ? 19.094 48.493 -40.350 1.00 33.56 183 ALA A CA 1
ATOM 1334 C C . ALA A 1 183 ? 18.805 47.934 -41.747 1.00 33.56 183 ALA A C 1
ATOM 1336 O O . ALA A 1 183 ? 19.507 48.308 -42.680 1.00 33.56 183 ALA A O 1
ATOM 1337 N N . ASP A 1 184 ? 17.750 47.126 -41.883 1.00 29.58 184 ASP A N 1
ATOM 1338 C CA . ASP A 1 184 ? 16.764 47.293 -42.956 1.00 29.58 184 ASP A CA 1
ATOM 1339 C C . ASP A 1 184 ? 15.483 46.476 -42.682 1.00 29.58 184 ASP A C 1
ATOM 1341 O O . ASP A 1 184 ? 15.516 45.466 -41.978 1.00 29.58 184 ASP A O 1
ATOM 1345 N N . ALA A 1 185 ? 14.384 46.938 -43.280 1.00 31.75 185 ALA A N 1
ATOM 1346 C CA . ALA A 1 185 ? 13.041 46.356 -43.374 1.00 31.75 185 ALA A CA 1
ATOM 1347 C C . ALA A 1 185 ? 12.110 46.399 -42.140 1.00 31.75 185 ALA A C 1
ATOM 1349 O O . ALA A 1 185 ? 11.914 45.436 -41.400 1.00 31.75 185 ALA A O 1
ATOM 1350 N N . VAL A 1 186 ? 11.405 47.529 -42.032 1.00 33.69 186 VAL A N 1
ATOM 1351 C CA . VAL A 1 186 ? 10.041 47.612 -41.490 1.00 33.69 186 VAL A CA 1
ATOM 1352 C C . VAL A 1 186 ? 8.998 47.259 -42.564 1.00 33.69 186 VAL A C 1
ATOM 1354 O O . VAL A 1 186 ? 9.202 47.547 -43.739 1.00 33.69 186 VAL A O 1
ATOM 1357 N N . ALA A 1 187 ? 7.847 46.767 -42.085 1.00 29.92 187 ALA A N 1
ATOM 1358 C CA . ALA A 1 187 ? 6.509 46.725 -42.699 1.00 29.92 187 ALA A CA 1
ATOM 1359 C C . ALA A 1 187 ? 6.046 45.418 -43.374 1.00 29.92 187 ALA A C 1
ATOM 1361 O O . ALA A 1 187 ? 6.336 45.161 -44.539 1.00 29.92 187 ALA A O 1
ATOM 1362 N N . SER A 1 188 ? 5.163 44.687 -42.679 1.00 29.98 188 SER A N 1
ATOM 1363 C CA . SER A 1 188 ? 3.729 44.503 -43.031 1.00 29.98 188 SER A CA 1
ATOM 1364 C C . SER A 1 188 ? 3.124 43.389 -42.158 1.00 29.98 188 SER A C 1
ATOM 1366 O O . SER A 1 188 ? 3.766 42.364 -41.974 1.00 29.98 188 SER A O 1
ATOM 1368 N N . MET A 1 189 ? 2.038 43.679 -41.422 1.00 31.91 189 MET A N 1
ATOM 1369 C CA . MET A 1 189 ? 0.683 43.094 -41.584 1.00 31.91 189 MET A CA 1
ATOM 1370 C C . MET A 1 189 ? 0.687 41.547 -41.593 1.00 31.91 189 MET A C 1
ATOM 1372 O O . MET A 1 189 ? 1.375 40.941 -42.395 1.00 31.91 189 MET A O 1
ATOM 1376 N N . GLU A 1 190 ? -0.062 40.803 -40.785 1.00 30.09 190 GLU A N 1
ATOM 1377 C CA . GLU A 1 190 ? -1.502 40.883 -40.549 1.00 30.09 190 GLU A CA 1
ATOM 1378 C C . GLU A 1 190 ? -1.886 39.729 -39.587 1.00 30.09 190 GLU A C 1
ATOM 1380 O O . GLU A 1 190 ? -1.088 38.831 -39.324 1.00 30.09 190 GLU A O 1
ATOM 1385 N N . ASN A 1 191 ? -3.101 39.788 -39.048 1.00 40.47 191 ASN A N 1
ATOM 1386 C CA . ASN A 1 191 ? -3.730 38.862 -38.102 1.00 40.47 191 ASN A CA 1
ATOM 1387 C C . ASN A 1 191 ? -3.555 37.355 -38.393 1.00 40.47 191 ASN A C 1
ATOM 1389 O O . ASN A 1 191 ? -3.662 36.926 -39.537 1.00 40.47 191 ASN A O 1
ATOM 1393 N N . ALA A 1 192 ? -3.454 36.549 -37.328 1.00 35.06 192 ALA A N 1
ATOM 1394 C CA . ALA A 1 192 ? -3.862 35.143 -37.351 1.00 35.06 192 ALA A CA 1
ATOM 1395 C C . ALA A 1 192 ? -4.334 34.689 -35.956 1.00 35.06 192 ALA A C 1
ATOM 1397 O O . ALA A 1 192 ? -3.552 34.452 -35.037 1.00 35.06 192 ALA A O 1
ATOM 1398 N N . ASP A 1 193 ? -5.656 34.679 -35.846 1.00 37.38 193 ASP A N 1
ATOM 1399 C CA . ASP A 1 193 ? -6.567 33.875 -35.037 1.00 37.38 193 ASP A CA 1
ATOM 1400 C C . ASP A 1 193 ? -6.031 32.988 -33.899 1.00 37.38 193 ASP A C 1
ATOM 1402 O O . ASP A 1 193 ? -5.309 32.008 -34.072 1.00 37.38 193 ASP A O 1
ATOM 1406 N N . THR A 1 194 ? -6.557 33.273 -32.705 1.00 38.31 194 THR A N 1
ATOM 1407 C CA . THR A 1 194 ? -6.624 32.338 -31.579 1.00 38.31 194 THR A CA 1
ATOM 1408 C C . THR A 1 194 ? -7.686 31.281 -31.882 1.00 38.31 194 THR A C 1
ATOM 1410 O O . THR A 1 194 ? -8.882 31.532 -31.721 1.00 38.31 194 THR A O 1
ATOM 1413 N N . GLU A 1 195 ? -7.269 30.091 -32.313 1.00 37.28 195 GLU A N 1
ATOM 1414 C CA . GLU A 1 195 ? -8.183 28.966 -32.518 1.00 37.28 195 GLU A CA 1
ATOM 1415 C C . GLU A 1 195 ? -8.593 28.365 -31.158 1.00 37.28 195 GLU A C 1
ATOM 1417 O O . GLU A 1 195 ? -7.985 27.443 -30.613 1.00 37.28 195 GLU A O 1
ATOM 1422 N N . LEU A 1 196 ? -9.630 28.954 -30.560 1.00 38.69 196 LEU A N 1
ATOM 1423 C CA . LEU A 1 196 ? -10.317 28.418 -29.393 1.00 38.69 196 LEU A CA 1
ATOM 1424 C C . LEU A 1 196 ? -11.178 27.231 -29.853 1.00 38.69 196 LEU A C 1
ATOM 1426 O O . LEU A 1 196 ? -12.253 27.420 -30.428 1.00 38.69 196 LEU A O 1
ATOM 1430 N N . ILE A 1 197 ? -10.716 26.006 -29.604 1.00 37.03 197 ILE A N 1
ATOM 1431 C CA . ILE A 1 197 ? -11.477 24.783 -29.888 1.00 37.03 197 ILE A CA 1
ATOM 1432 C C . ILE A 1 197 ? -12.753 24.787 -29.028 1.00 37.03 197 ILE A C 1
ATOM 1434 O O . ILE A 1 197 ? -12.740 24.448 -27.845 1.00 37.03 197 ILE A O 1
ATOM 1438 N N . LYS A 1 198 ? -13.877 25.194 -29.627 1.00 32.25 198 LYS A N 1
ATOM 1439 C CA . LYS A 1 198 ? -15.219 25.076 -29.046 1.00 32.25 198 LYS A CA 1
ATOM 1440 C C . LYS A 1 198 ? -15.742 23.667 -29.304 1.00 32.25 198 LYS A C 1
ATOM 1442 O O . LYS A 1 198 ? -16.142 23.340 -30.418 1.00 32.25 198 LYS A O 1
ATOM 1447 N N . VAL A 1 199 ? -15.771 22.842 -28.264 1.00 34.28 199 VAL A N 1
ATOM 1448 C CA . VAL A 1 199 ? -16.485 21.560 -28.286 1.00 34.28 199 VAL A CA 1
ATOM 1449 C C . VAL A 1 199 ? -17.988 21.847 -28.141 1.00 34.28 199 VAL A C 1
ATOM 1451 O O . VAL A 1 199 ? -18.376 22.504 -27.172 1.00 34.28 199 VAL A O 1
ATOM 1454 N N . PRO A 1 200 ? -18.862 21.401 -29.061 1.00 34.94 200 PRO A N 1
ATOM 1455 C CA . PRO A 1 200 ? -20.295 21.622 -28.922 1.00 34.94 200 PRO A CA 1
ATOM 1456 C C . PRO A 1 200 ? -20.874 20.683 -27.857 1.00 34.94 200 PRO A C 1
ATOM 1458 O O . PRO A 1 200 ? -21.017 19.480 -28.078 1.00 34.94 200 PRO A O 1
ATOM 1461 N N . ILE A 1 201 ? -21.255 21.241 -26.706 1.00 38.88 201 ILE A N 1
ATOM 1462 C CA . ILE A 1 201 ? -22.186 20.581 -25.788 1.00 38.88 201 ILE A CA 1
ATOM 1463 C C . ILE A 1 201 ? -23.549 20.587 -26.486 1.00 38.88 201 ILE A C 1
ATOM 1465 O O . ILE A 1 201 ? -24.159 21.639 -26.668 1.00 38.88 201 ILE A O 1
ATOM 1469 N N . ARG A 1 202 ? -24.023 19.414 -26.917 1.00 34.34 202 ARG A N 1
ATOM 1470 C CA . ARG A 1 202 ? -25.410 19.252 -27.360 1.00 34.34 202 ARG A CA 1
ATOM 1471 C C . ARG A 1 202 ? -26.316 19.373 -26.141 1.00 34.34 202 ARG A C 1
ATOM 1473 O O . ARG A 1 202 ? -26.411 18.446 -25.343 1.00 34.34 202 ARG A O 1
ATOM 1480 N N . THR A 1 203 ? -26.988 20.507 -26.014 1.00 37.69 203 THR A N 1
ATOM 1481 C CA . THR A 1 203 ? -28.113 20.676 -25.097 1.00 37.69 203 THR A CA 1
ATOM 1482 C C . THR A 1 203 ? -29.304 19.925 -25.691 1.00 37.69 203 THR A C 1
ATOM 1484 O O . THR A 1 203 ? -29.970 20.415 -26.602 1.00 37.69 203 THR A O 1
ATOM 1487 N N . ALA A 1 204 ? -29.536 18.693 -25.240 1.00 39.44 204 ALA A N 1
ATOM 1488 C CA . ALA A 1 204 ? -30.804 18.022 -25.482 1.00 39.44 204 ALA A CA 1
ATOM 1489 C C . ALA A 1 204 ? -31.841 18.669 -24.559 1.00 39.44 204 ALA A C 1
ATOM 1491 O O . ALA A 1 204 ? -31.773 18.516 -23.341 1.00 39.44 204 ALA A O 1
ATOM 1492 N N . GLY A 1 205 ? -32.757 19.437 -25.147 1.00 36.75 205 GLY A N 1
ATOM 1493 C CA . GLY A 1 205 ? -33.964 19.875 -24.464 1.00 36.75 205 GLY A CA 1
ATOM 1494 C C . GLY A 1 205 ? -34.797 18.659 -24.068 1.00 36.75 205 GLY A C 1
ATOM 1495 O O . GLY A 1 205 ? -35.128 17.823 -24.910 1.00 36.75 205 GLY A O 1
ATOM 1496 N N . HIS A 1 206 ? -35.113 18.567 -22.784 1.00 36.28 206 HIS A N 1
ATOM 1497 C CA . HIS A 1 206 ? -36.289 17.858 -22.306 1.00 36.28 206 HIS A CA 1
ATOM 1498 C C . HIS A 1 206 ? -37.133 18.896 -21.572 1.00 36.28 206 HIS A C 1
ATOM 1500 O O . HIS A 1 206 ? -36.788 19.334 -20.477 1.00 36.28 206 HIS A O 1
ATOM 1506 N N . ASP A 1 207 ? -38.176 19.351 -22.260 1.00 40.00 207 ASP A N 1
ATOM 1507 C CA . ASP A 1 207 ? -39.364 19.928 -21.646 1.00 40.00 207 ASP A CA 1
ATOM 1508 C C . ASP A 1 207 ? -40.025 18.820 -20.818 1.00 40.00 207 ASP A C 1
ATOM 1510 O O . ASP A 1 207 ? -40.439 17.808 -21.382 1.00 40.00 207 ASP A O 1
ATOM 1514 N N . ASP A 1 208 ? -40.125 19.002 -19.504 1.00 39.12 208 ASP A N 1
ATOM 1515 C CA . ASP A 1 208 ? -41.027 18.217 -18.658 1.00 39.12 208 ASP A CA 1
ATOM 1516 C C . ASP A 1 208 ? -41.671 19.178 -17.639 1.00 39.12 208 ASP A C 1
ATOM 1518 O O . ASP A 1 208 ? -40.948 19.916 -16.953 1.00 39.12 208 ASP A O 1
ATOM 1522 N N . PRO A 1 209 ? -43.014 19.285 -17.579 1.00 42.03 209 PRO A N 1
ATOM 1523 C CA . PRO A 1 209 ? -43.684 20.301 -16.784 1.00 42.03 209 PRO A CA 1
ATOM 1524 C C . PRO A 1 209 ? -43.586 19.997 -15.287 1.00 42.03 209 PRO A C 1
ATOM 1526 O O . PRO A 1 209 ? -43.712 18.860 -14.836 1.00 42.03 209 PRO A O 1
ATOM 1529 N N . ALA A 1 210 ? -43.414 21.062 -14.505 1.00 42.75 210 ALA A N 1
ATOM 1530 C CA . ALA A 1 210 ? -43.389 21.035 -13.052 1.00 42.75 210 ALA A CA 1
ATOM 1531 C C . ALA A 1 210 ? -44.646 20.359 -12.470 1.00 42.75 210 ALA A C 1
ATOM 1533 O O . ALA A 1 210 ? -45.711 20.969 -12.390 1.00 42.75 210 ALA A O 1
ATOM 1534 N N . THR A 1 211 ? -44.496 19.117 -12.007 1.00 41.19 211 THR A N 1
ATOM 1535 C CA . THR A 1 211 ? -45.401 18.503 -11.032 1.00 41.19 211 THR A CA 1
ATOM 1536 C C . THR A 1 211 ? -44.724 18.583 -9.672 1.00 41.19 211 THR A C 1
ATOM 1538 O O . THR A 1 211 ? -43.716 17.932 -9.412 1.00 41.19 211 THR A O 1
ATOM 1541 N N . THR A 1 212 ? -45.243 19.462 -8.820 1.00 46.97 212 THR A N 1
ATOM 1542 C CA . THR A 1 212 ? -44.828 19.594 -7.425 1.00 46.97 212 THR A CA 1
ATOM 1543 C C . THR A 1 212 ? -45.474 18.466 -6.627 1.00 46.97 212 THR A C 1
ATOM 1545 O O . THR A 1 212 ? -46.608 18.604 -6.177 1.00 46.97 212 THR A O 1
ATOM 1548 N N . GLU A 1 213 ? -44.774 17.346 -6.459 1.00 53.47 213 GLU A N 1
ATOM 1549 C CA . GLU A 1 213 ? -45.137 16.370 -5.429 1.00 53.47 213 GLU A CA 1
ATOM 1550 C C . GLU A 1 213 ? -44.433 16.738 -4.111 1.00 53.47 213 GLU A C 1
ATOM 1552 O O . GLU A 1 213 ? -43.242 17.071 -4.121 1.00 53.47 213 GLU A O 1
ATOM 1557 N N . PRO A 1 214 ? -45.144 16.742 -2.968 1.00 50.84 214 PRO A N 1
ATOM 1558 C CA . PRO A 1 214 ? -44.528 16.987 -1.674 1.00 50.84 214 PRO A CA 1
ATOM 1559 C C . PRO A 1 214 ? -43.546 15.856 -1.347 1.00 50.84 214 PRO A C 1
ATOM 1561 O O . PRO A 1 214 ? -43.891 14.679 -1.377 1.00 50.84 214 PRO A O 1
ATOM 1564 N N . PHE A 1 215 ? -42.308 16.237 -1.039 1.00 50.78 215 PHE A N 1
ATOM 1565 C CA . PHE A 1 215 ? -41.246 15.332 -0.614 1.00 50.78 215 PHE A CA 1
ATOM 1566 C C . PHE A 1 215 ? -41.607 14.748 0.758 1.00 50.78 215 PHE A C 1
ATOM 1568 O O . PHE A 1 215 ? -41.468 15.424 1.780 1.00 50.78 215 PHE A O 1
ATOM 1575 N N . ASP A 1 216 ? -42.106 13.515 0.778 1.00 58.09 216 ASP A N 1
ATOM 1576 C CA . ASP A 1 216 ? -42.303 12.760 2.013 1.00 58.09 216 ASP A CA 1
ATOM 1577 C C . ASP A 1 216 ? -40.909 12.412 2.575 1.00 58.09 216 ASP A C 1
ATOM 1579 O O . ASP A 1 216 ? -40.086 11.839 1.848 1.00 58.09 216 ASP A O 1
ATOM 1583 N N . PRO A 1 217 ? -40.559 12.801 3.817 1.00 66.94 217 PRO A N 1
ATOM 1584 C CA . PRO A 1 217 ? -39.265 12.450 4.383 1.00 66.94 217 PRO A CA 1
ATOM 1585 C C . PRO A 1 217 ? -39.136 10.921 4.456 1.00 66.94 217 PRO A C 1
ATOM 1587 O O . PRO A 1 217 ? -40.096 10.244 4.831 1.00 66.94 217 PRO A O 1
ATOM 1590 N N . PRO A 1 218 ? -37.964 10.347 4.131 1.00 60.69 218 PRO A N 1
ATOM 1591 C CA . PRO A 1 218 ? -37.794 8.904 4.166 1.00 60.69 218 PRO A CA 1
ATOM 1592 C C . PRO A 1 218 ? -38.066 8.389 5.582 1.00 60.69 218 PRO A C 1
ATOM 1594 O O . PRO A 1 218 ? -37.395 8.774 6.542 1.00 60.69 218 PRO A O 1
ATOM 1597 N N . THR A 1 219 ? -39.061 7.509 5.709 1.00 65.62 219 THR A N 1
ATOM 1598 C CA . THR A 1 219 ? -39.309 6.735 6.928 1.00 65.62 219 THR A CA 1
ATOM 1599 C C . THR A 1 219 ? -38.006 6.064 7.368 1.00 65.62 219 THR A C 1
ATOM 1601 O O . THR A 1 219 ? -37.391 5.375 6.550 1.00 65.62 219 THR A O 1
ATOM 1604 N N . PRO A 1 220 ? -37.566 6.225 8.630 1.00 60.12 220 PRO A N 1
ATOM 1605 C CA . PRO A 1 220 ? -36.356 5.576 9.109 1.00 60.12 220 PRO A CA 1
ATOM 1606 C C . PRO A 1 220 ? -36.539 4.061 9.018 1.00 60.12 220 PRO A C 1
ATOM 1608 O O . PRO A 1 220 ? -37.380 3.476 9.702 1.00 60.12 220 PRO A O 1
ATOM 1611 N N . HIS A 1 221 ? -35.759 3.420 8.148 1.00 63.94 221 HIS A N 1
ATOM 1612 C CA . HIS A 1 221 ? -35.672 1.969 8.122 1.00 63.94 221 HIS A CA 1
ATOM 1613 C C . HIS A 1 221 ? -35.145 1.498 9.487 1.00 63.94 221 HIS A C 1
ATOM 1615 O O . HIS A 1 221 ? -34.155 2.058 9.969 1.00 63.94 221 HIS A O 1
ATOM 1621 N N . PRO A 1 222 ? -35.776 0.501 10.134 1.00 57.78 222 PRO A N 1
ATOM 1622 C CA . PRO A 1 222 ? -35.262 -0.042 11.381 1.00 57.78 222 PRO A CA 1
ATOM 1623 C C . PRO A 1 222 ? -33.853 -0.582 11.129 1.00 57.78 222 PRO A C 1
ATOM 1625 O O . PRO A 1 222 ? -33.667 -1.515 10.347 1.00 57.78 222 PRO A O 1
ATOM 1628 N N . GLN A 1 223 ? -32.853 0.037 11.760 1.00 63.06 223 GLN A N 1
ATOM 1629 C CA . GLN A 1 223 ? -31.488 -0.472 11.730 1.00 63.06 223 GLN A CA 1
ATOM 1630 C C . GLN A 1 223 ? -31.500 -1.876 12.347 1.00 63.06 223 GLN A C 1
ATOM 1632 O O . GLN A 1 223 ? -32.045 -2.042 13.445 1.00 63.06 223 GLN A O 1
ATOM 1637 N N . PRO A 1 224 ? -30.941 -2.898 11.673 1.00 59.84 224 PRO A N 1
ATOM 1638 C CA . PRO A 1 224 ? -30.776 -4.197 12.296 1.00 59.84 224 PRO A CA 1
ATOM 1639 C C . PRO A 1 224 ? -29.911 -3.991 13.535 1.00 59.84 224 PRO A C 1
ATOM 1641 O O . PRO A 1 224 ? -28.805 -3.457 13.450 1.00 59.84 224 PRO A O 1
ATOM 1644 N N . ASN A 1 225 ? -30.450 -4.363 14.693 1.00 60.12 225 ASN A N 1
ATOM 1645 C CA . ASN A 1 225 ? -29.735 -4.308 15.956 1.00 60.12 225 ASN A CA 1
ATOM 1646 C C . ASN A 1 225 ? -28.668 -5.410 15.913 1.00 60.12 225 ASN A C 1
ATOM 1648 O O . ASN A 1 225 ? -28.905 -6.550 16.316 1.00 60.12 225 ASN A O 1
ATOM 1652 N N . LEU A 1 226 ? -27.537 -5.096 15.281 1.00 59.94 226 LEU A N 1
ATOM 1653 C CA . LEU A 1 226 ? -26.354 -5.937 15.265 1.00 59.94 226 LEU A CA 1
ATOM 1654 C C . LEU A 1 226 ? -25.881 -5.984 16.716 1.00 59.94 226 LEU A C 1
ATOM 1656 O O . LEU A 1 226 ? -25.475 -4.965 17.271 1.00 59.94 226 LEU A O 1
ATOM 1660 N N . GLY A 1 227 ? -26.040 -7.147 17.349 1.00 60.75 227 GLY A N 1
ATOM 1661 C CA . GLY A 1 227 ? -25.578 -7.379 18.714 1.00 60.75 227 GLY A CA 1
ATOM 1662 C C . GLY A 1 227 ? -24.086 -7.051 18.883 1.00 60.75 227 GLY A C 1
ATOM 1663 O O . GLY A 1 227 ? -23.388 -6.784 17.900 1.00 60.75 227 GLY A O 1
ATOM 1664 N N . PRO A 1 228 ? -23.577 -7.055 20.125 1.00 67.38 228 PRO A N 1
ATOM 1665 C CA . PRO A 1 228 ? -22.172 -6.759 20.386 1.00 67.38 228 PRO A CA 1
ATOM 1666 C C . PRO A 1 228 ? -21.243 -7.641 19.527 1.00 67.38 228 PRO A C 1
ATOM 1668 O O . PRO A 1 228 ? -21.565 -8.804 19.265 1.00 67.38 228 PRO A O 1
ATOM 1671 N N . PRO A 1 229 ? -20.097 -7.108 19.062 1.00 61.31 229 PRO A N 1
ATOM 1672 C CA . PRO A 1 229 ? -19.181 -7.853 18.210 1.00 61.31 229 PRO A CA 1
ATOM 1673 C C . PRO A 1 229 ? -18.634 -9.079 18.950 1.00 61.31 229 PRO A C 1
ATOM 1675 O O . PRO A 1 229 ? -17.985 -8.962 19.989 1.00 61.31 229 PRO A O 1
ATOM 1678 N N . THR A 1 230 ? -18.879 -10.265 18.395 1.00 65.69 230 THR A N 1
ATOM 1679 C CA . THR A 1 230 ? -18.288 -11.514 18.883 1.00 65.69 230 THR A CA 1
ATOM 1680 C C . THR A 1 230 ? -16.855 -11.635 18.365 1.00 65.69 230 THR A C 1
ATOM 1682 O O . THR A 1 230 ? -16.634 -11.752 17.162 1.00 65.69 230 THR A O 1
ATOM 1685 N N . LEU A 1 231 ? -15.874 -11.621 19.267 1.00 72.25 231 LEU A N 1
ATOM 1686 C CA . LEU A 1 231 ? -14.448 -11.773 18.961 1.00 72.25 231 LEU A CA 1
ATOM 1687 C C . LEU A 1 231 ? -14.096 -13.201 18.528 1.00 72.25 231 LEU A C 1
ATOM 1689 O O . LEU A 1 231 ? -13.256 -13.392 17.654 1.00 72.25 231 LEU A O 1
ATOM 1693 N N . ALA A 1 232 ? -14.707 -14.206 19.156 1.00 74.94 232 ALA A N 1
ATOM 1694 C CA . ALA A 1 232 ? -14.502 -15.621 18.847 1.00 74.94 232 ALA A CA 1
ATOM 1695 C C . ALA A 1 232 ? -15.610 -16.482 19.472 1.00 74.94 232 ALA A C 1
ATOM 1697 O O . ALA A 1 232 ? -16.304 -16.040 20.382 1.00 74.94 232 ALA A O 1
ATOM 1698 N N . ARG A 1 233 ? -15.753 -17.732 19.022 1.00 81.19 233 ARG A N 1
ATOM 1699 C CA . ARG A 1 233 ? -16.651 -18.726 19.627 1.00 81.19 233 ARG A CA 1
ATOM 1700 C C . ARG A 1 233 ? -15.828 -19.845 20.256 1.00 81.19 233 ARG A C 1
ATOM 1702 O O . ARG A 1 233 ? -15.105 -20.548 19.554 1.00 81.19 233 ARG A O 1
ATOM 1709 N N . LEU A 1 234 ? -15.939 -20.012 21.570 1.00 75.44 234 LEU A N 1
ATOM 1710 C CA . LEU A 1 234 ? -15.390 -21.157 22.293 1.00 75.44 234 LEU A CA 1
ATOM 1711 C C . LEU A 1 234 ? -16.320 -22.355 22.137 1.00 75.44 234 LEU A C 1
ATOM 1713 O O . LEU A 1 234 ? -17.532 -22.214 22.282 1.00 75.44 234 LEU A O 1
ATOM 1717 N N . VAL A 1 235 ? -15.742 -23.530 21.908 1.00 79.81 235 VAL A N 1
ATOM 1718 C CA . VAL A 1 235 ? -16.429 -24.818 22.037 1.00 79.81 235 VAL A CA 1
ATOM 1719 C C . VAL A 1 235 ? -15.902 -25.476 23.306 1.00 79.81 235 VAL A C 1
ATOM 1721 O O . VAL A 1 235 ? -14.695 -25.677 23.440 1.00 79.81 235 VAL A O 1
ATOM 1724 N N . LEU A 1 236 ? -16.791 -25.744 24.256 1.00 78.12 236 LEU A N 1
ATOM 1725 C CA . LEU A 1 236 ? -16.470 -26.383 25.527 1.00 78.12 236 LEU A CA 1
ATOM 1726 C C . LEU A 1 236 ? -16.459 -27.910 25.376 1.00 78.12 236 LEU A C 1
ATOM 1728 O O . LEU A 1 236 ? -16.995 -28.463 24.415 1.00 78.12 236 LEU A O 1
ATOM 1732 N N . SER A 1 237 ? -15.847 -28.600 26.340 1.00 67.50 237 SER A N 1
ATOM 1733 C CA . SER A 1 237 ? -15.721 -30.065 26.340 1.00 67.50 237 SER A CA 1
ATOM 1734 C C . SER A 1 237 ? -17.070 -30.794 26.361 1.00 67.50 237 SER A C 1
ATOM 1736 O O . SER A 1 237 ? -17.172 -31.912 25.866 1.00 67.50 237 SER A O 1
ATOM 1738 N N . ASP A 1 238 ? -18.114 -30.151 26.889 1.00 74.06 238 ASP A N 1
ATOM 1739 C CA . ASP A 1 238 ? -19.493 -30.652 26.903 1.00 74.06 238 ASP A CA 1
ATOM 1740 C C . ASP A 1 238 ? -20.244 -30.413 25.574 1.00 74.06 238 ASP A C 1
ATOM 1742 O O . ASP A 1 238 ? -21.426 -30.735 25.453 1.00 74.06 238 ASP A O 1
ATOM 1746 N N . GLY A 1 239 ? -19.567 -29.848 24.567 1.00 71.44 239 GLY A N 1
ATOM 1747 C CA . GLY A 1 239 ? -20.134 -29.504 23.265 1.00 71.44 239 GLY A CA 1
ATOM 1748 C C . GLY A 1 239 ? -20.920 -28.193 23.250 1.00 71.44 239 GLY A C 1
ATOM 1749 O O . GLY A 1 239 ? -21.420 -27.803 22.192 1.00 71.44 239 GLY A O 1
ATOM 1750 N N . SER A 1 240 ? -21.030 -27.489 24.380 1.00 74.75 240 SER A N 1
ATOM 1751 C CA . SER A 1 240 ? -21.674 -26.180 24.419 1.00 74.75 240 SER A CA 1
ATOM 1752 C C . SER A 1 240 ? -20.763 -25.096 23.841 1.00 74.75 240 SER A C 1
ATOM 1754 O O . SER A 1 240 ? -19.534 -25.181 23.877 1.00 74.75 240 SER A O 1
ATOM 1756 N N . THR A 1 241 ? -21.372 -24.066 23.256 1.00 74.00 241 THR A N 1
ATOM 1757 C CA . THR A 1 241 ? -20.643 -22.968 22.617 1.00 74.00 241 THR A CA 1
ATOM 1758 C C . THR A 1 241 ? -20.832 -21.666 23.373 1.00 74.00 241 THR A C 1
ATOM 1760 O O . THR A 1 241 ? -21.956 -21.335 23.757 1.00 74.00 241 THR A O 1
ATOM 1763 N N . LEU A 1 242 ? -19.753 -20.902 23.531 1.00 78.25 242 LEU A N 1
ATOM 1764 C CA . LEU A 1 242 ? -19.772 -19.595 24.175 1.00 78.25 242 LEU A CA 1
ATOM 1765 C C . LEU A 1 242 ? -19.146 -18.536 23.269 1.00 78.25 242 LEU A C 1
ATOM 1767 O O . LEU A 1 242 ? -17.976 -18.630 22.903 1.00 78.25 242 LEU A O 1
ATOM 1771 N N . ASP A 1 243 ? -19.926 -17.511 22.950 1.00 80.75 243 ASP A N 1
ATOM 1772 C CA . ASP A 1 243 ? -19.460 -16.346 22.207 1.00 80.75 243 ASP A CA 1
ATOM 1773 C C . ASP A 1 243 ? -18.652 -15.422 23.138 1.00 80.75 243 ASP A C 1
ATOM 1775 O O . ASP A 1 243 ? -19.058 -15.113 24.262 1.00 80.75 243 ASP A O 1
ATOM 1779 N N . LEU A 1 244 ? -17.462 -15.032 22.686 1.00 76.38 244 LEU A N 1
ATOM 1780 C CA . LEU A 1 244 ? -16.517 -14.192 23.410 1.00 76.38 244 LEU A CA 1
ATOM 1781 C C . LEU A 1 244 ? -16.636 -12.748 22.956 1.00 76.38 244 LEU A C 1
ATOM 1783 O O . LEU A 1 244 ? -16.382 -12.438 21.801 1.00 76.38 244 LEU A O 1
ATOM 1787 N N . GLU A 1 245 ? -16.938 -11.857 23.888 1.00 75.25 245 GLU A N 1
ATOM 1788 C CA . GLU A 1 245 ? -17.015 -10.409 23.645 1.00 75.25 245 GLU A CA 1
ATOM 1789 C C . GLU A 1 245 ? -15.782 -9.666 24.194 1.00 75.25 245 GLU A C 1
ATOM 1791 O O . GLU A 1 245 ? -15.655 -8.452 24.060 1.00 75.25 245 GLU A O 1
ATOM 1796 N N . GLY A 1 246 ? -14.854 -10.388 24.832 1.00 72.50 246 GLY A N 1
ATOM 1797 C CA . GLY A 1 246 ? -13.674 -9.820 25.475 1.00 72.50 246 GLY A CA 1
ATOM 1798 C C . GLY A 1 246 ? -12.559 -10.843 25.724 1.00 72.50 246 GLY A C 1
ATOM 1799 O O . GLY A 1 246 ? -12.700 -12.022 25.388 1.00 72.50 246 GLY A O 1
ATOM 1800 N N . PRO A 1 247 ? -11.433 -10.400 26.308 1.00 70.50 247 PRO A N 1
ATOM 1801 C CA . PRO A 1 247 ? -10.280 -11.253 26.579 1.00 70.50 247 PRO A CA 1
ATOM 1802 C C . PRO A 1 247 ? -10.611 -12.373 27.574 1.00 70.50 247 PRO A C 1
ATOM 1804 O O . PRO A 1 247 ? -11.262 -12.152 28.596 1.00 70.50 247 PRO A O 1
ATOM 1807 N N . VAL A 1 248 ? -10.100 -13.575 27.300 1.00 72.12 248 VAL A N 1
ATOM 1808 C CA . VAL A 1 248 ? -10.284 -14.764 28.143 1.00 72.12 248 VAL A CA 1
ATOM 1809 C C . VAL A 1 248 ? -9.092 -14.940 29.072 1.00 72.12 248 VAL A C 1
ATOM 1811 O O . VAL A 1 248 ? -7.943 -14.940 28.634 1.00 72.12 248 VAL A O 1
ATOM 1814 N N . ARG A 1 249 ? -9.362 -15.142 30.364 1.00 67.00 249 ARG A N 1
ATOM 1815 C CA . ARG A 1 249 ? -8.354 -15.569 31.340 1.00 67.00 249 ARG A CA 1
ATOM 1816 C C . ARG A 1 249 ? -8.497 -17.062 31.604 1.00 67.00 249 ARG A C 1
ATOM 1818 O O . ARG A 1 249 ? -9.534 -17.503 32.086 1.00 67.00 249 ARG A O 1
ATOM 1825 N N . ILE A 1 250 ? -7.440 -17.818 31.320 1.00 70.38 250 ILE A N 1
ATOM 1826 C CA . ILE A 1 250 ? -7.353 -19.253 31.607 1.00 70.38 250 ILE A CA 1
ATOM 1827 C C . ILE A 1 250 ? -6.536 -19.422 32.894 1.00 70.38 250 ILE A C 1
ATOM 1829 O O . ILE A 1 250 ? -5.390 -18.980 32.962 1.00 70.38 250 ILE A O 1
ATOM 1833 N N . GLY A 1 251 ? -7.123 -20.019 33.932 1.00 66.75 251 GLY A N 1
ATOM 1834 C CA . GLY A 1 251 ? -6.475 -20.168 35.237 1.00 66.75 251 GLY A CA 1
ATOM 1835 C C . GLY A 1 251 ? -7.344 -20.891 36.267 1.00 66.75 251 GLY A C 1
ATOM 1836 O O . GLY A 1 251 ? -8.420 -21.389 35.947 1.00 66.75 251 GLY A O 1
ATOM 1837 N N . ARG A 1 252 ? -6.872 -20.961 37.519 1.00 60.69 252 ARG A N 1
ATOM 1838 C CA . ARG A 1 252 ? -7.657 -21.506 38.642 1.00 60.69 252 ARG A CA 1
ATOM 1839 C C . ARG A 1 252 ? -8.804 -20.556 38.992 1.00 60.69 252 ARG A C 1
ATOM 1841 O O . ARG A 1 252 ? -8.645 -19.344 38.859 1.00 60.69 252 ARG A O 1
ATOM 1848 N N . ALA A 1 253 ? -9.929 -21.111 39.452 1.00 52.75 253 ALA A N 1
ATOM 1849 C CA . ALA A 1 253 ? -11.100 -20.334 39.851 1.00 52.75 253 ALA A CA 1
ATOM 1850 C C . ALA A 1 253 ? -10.692 -19.185 40.800 1.00 52.75 253 ALA A C 1
ATOM 1852 O O . ALA A 1 253 ? -9.976 -19.442 41.773 1.00 52.75 253 ALA A O 1
ATOM 1853 N N . PRO A 1 254 ? -11.090 -17.931 40.517 1.00 53.28 254 PRO A N 1
ATOM 1854 C CA . PRO A 1 254 ? -10.738 -16.804 41.366 1.00 53.28 254 PRO A CA 1
ATOM 1855 C C . PRO A 1 254 ? -11.393 -16.959 42.743 1.00 53.28 254 PRO A C 1
ATOM 1857 O O . PRO A 1 254 ? -12.590 -17.225 42.849 1.00 53.28 254 PRO A O 1
ATOM 1860 N N . SER A 1 255 ? -10.603 -16.792 43.806 1.00 53.66 255 SER A N 1
ATOM 1861 C CA . SER A 1 255 ? -11.122 -16.666 45.169 1.00 53.66 255 SER A CA 1
ATOM 1862 C C . SER A 1 255 ? -11.999 -15.416 45.259 1.00 53.66 255 SER A C 1
ATOM 1864 O O . SER A 1 255 ? -11.648 -14.377 44.704 1.00 53.66 255 SER A O 1
ATOM 1866 N N . HIS A 1 256 ? -13.115 -15.508 45.980 1.00 49.25 256 HIS A N 1
ATOM 1867 C CA . HIS A 1 256 ? -14.185 -14.500 46.082 1.00 49.25 256 HIS A CA 1
ATOM 1868 C C . HIS A 1 256 ? -13.780 -13.107 46.632 1.00 49.25 256 HIS A C 1
ATOM 1870 O O . HIS A 1 256 ? -14.655 -12.281 46.874 1.00 49.25 256 HIS A O 1
ATOM 1876 N N . ASP A 1 257 ? -12.488 -12.834 46.831 1.00 47.59 257 ASP A N 1
ATOM 1877 C CA . ASP A 1 257 ? -11.966 -11.707 47.618 1.00 47.59 257 ASP A CA 1
ATOM 1878 C C . ASP A 1 257 ? -11.407 -10.538 46.776 1.00 47.59 257 ASP A C 1
ATOM 1880 O O . ASP A 1 257 ? -10.871 -9.573 47.311 1.00 47.59 257 ASP A O 1
ATOM 1884 N N . GLN A 1 258 ? -11.533 -10.580 45.444 1.00 47.19 258 GLN A N 1
ATOM 1885 C CA . GLN A 1 258 ? -11.244 -9.430 44.572 1.00 47.19 258 GLN A CA 1
ATOM 1886 C C . GLN A 1 258 ? -12.407 -9.176 43.613 1.00 47.19 258 GLN A C 1
ATOM 1888 O O . GLN A 1 258 ? -12.462 -9.688 42.497 1.00 47.19 258 GLN A O 1
ATOM 1893 N N . SER A 1 259 ? -13.364 -8.380 44.077 1.00 42.91 259 SER A N 1
ATOM 1894 C CA . SER A 1 259 ? -14.486 -7.869 43.295 1.00 42.91 259 SER A CA 1
ATOM 1895 C C . SER A 1 259 ? -14.041 -6.712 42.388 1.00 42.91 259 SER A C 1
ATOM 1897 O O . SER A 1 259 ? -14.028 -5.555 42.806 1.00 42.91 259 SER A O 1
ATOM 1899 N N . ASP A 1 260 ? -13.679 -7.036 41.145 1.00 51.53 260 ASP A N 1
ATOM 1900 C CA . ASP A 1 260 ? -13.670 -6.105 40.006 1.00 51.53 260 ASP A CA 1
ATOM 1901 C C . ASP A 1 260 ? -15.123 -5.964 39.486 1.00 51.53 260 ASP A C 1
ATOM 1903 O O . ASP A 1 260 ? -15.823 -6.977 39.388 1.00 51.53 260 ASP A O 1
ATOM 1907 N N . PRO A 1 261 ? -15.628 -4.754 39.170 1.00 47.06 261 PRO A N 1
ATOM 1908 C CA . PRO A 1 261 ? -17.005 -4.510 38.710 1.00 47.06 261 PRO A CA 1
ATOM 1909 C C . PRO A 1 261 ? -17.450 -5.228 37.421 1.00 47.06 261 PRO A C 1
ATOM 1911 O O . PRO A 1 261 ? -18.608 -5.085 37.026 1.00 47.06 261 PRO A O 1
ATOM 1914 N N . ARG A 1 262 ? -16.594 -6.009 36.754 1.00 52.31 262 ARG A N 1
ATOM 1915 C CA . ARG A 1 262 ? -17.006 -6.908 35.665 1.00 52.31 262 ARG A CA 1
ATOM 1916 C C . ARG A 1 262 ? -16.972 -8.350 36.140 1.00 52.31 262 ARG A C 1
ATOM 1918 O O . ARG A 1 262 ? -15.943 -9.002 36.011 1.00 52.31 262 ARG A O 1
ATOM 1925 N N . THR A 1 263 ? -18.093 -8.851 36.656 1.00 53.97 263 THR A N 1
ATOM 1926 C CA . THR A 1 263 ? -18.234 -10.255 37.061 1.00 53.97 263 THR A CA 1
ATOM 1927 C C . THR A 1 263 ? -17.919 -11.161 35.863 1.00 53.97 263 THR A C 1
ATOM 1929 O O . THR A 1 263 ? -18.715 -11.211 34.921 1.00 53.97 263 THR A O 1
ATOM 1932 N N . PRO A 1 264 ? -16.766 -11.853 35.834 1.00 59.66 264 PRO A N 1
ATOM 1933 C CA . PRO A 1 264 ? -16.429 -12.704 34.708 1.00 59.66 264 PRO A CA 1
ATOM 1934 C C . PRO A 1 264 ? -17.364 -13.913 34.717 1.00 59.66 264 PRO A C 1
ATOM 1936 O O . PRO A 1 264 ? -17.630 -14.503 35.767 1.00 59.66 264 PRO A O 1
ATOM 1939 N N . ARG A 1 265 ? -17.866 -14.306 33.544 1.00 62.28 265 ARG A N 1
ATOM 1940 C CA . ARG A 1 265 ? -18.630 -15.547 33.412 1.00 62.28 265 ARG A CA 1
ATOM 1941 C C . ARG A 1 265 ? -17.667 -16.716 33.605 1.00 62.28 265 ARG A C 1
ATOM 1943 O O . ARG A 1 265 ? -16.822 -16.977 32.753 1.00 62.28 265 ARG A O 1
ATOM 1950 N N . LEU A 1 266 ? -17.765 -17.378 34.753 1.00 64.62 266 LEU A N 1
ATOM 1951 C CA . LEU A 1 266 ? -16.929 -18.526 35.081 1.00 64.62 266 LEU A CA 1
ATOM 1952 C C . LEU A 1 266 ? -17.436 -19.757 34.332 1.00 64.62 266 LEU A C 1
ATOM 1954 O O . LEU A 1 266 ? -18.619 -20.088 34.392 1.00 64.62 266 LEU A O 1
ATOM 1958 N N . VAL A 1 267 ? -16.523 -20.430 33.643 1.00 63.03 267 VAL A N 1
ATOM 1959 C CA . VAL A 1 267 ? -16.771 -21.703 32.971 1.00 63.03 267 VAL A CA 1
ATOM 1960 C C . VAL A 1 267 ? -15.748 -22.697 33.488 1.00 63.03 267 VAL A C 1
ATOM 1962 O O . VAL A 1 267 ? -14.545 -22.438 33.453 1.00 63.03 267 VAL A O 1
ATOM 1965 N N . THR A 1 268 ? -16.230 -23.821 34.004 1.00 63.22 268 THR A N 1
ATOM 1966 C CA . THR A 1 268 ? -15.376 -24.924 34.436 1.00 63.22 268 THR A CA 1
ATOM 1967 C C . THR A 1 268 ? -15.054 -25.777 33.216 1.00 63.22 268 THR A C 1
ATOM 1969 O O . THR A 1 268 ? -15.958 -26.183 32.494 1.00 63.22 268 THR A O 1
ATOM 1972 N N . VAL A 1 269 ? -13.770 -26.014 32.969 1.00 61.09 269 VAL A N 1
ATOM 1973 C CA . VAL A 1 269 ? -13.297 -26.919 31.917 1.00 61.09 269 VAL A CA 1
ATOM 1974 C C . VAL A 1 269 ? -12.679 -28.145 32.570 1.00 61.09 269 VAL A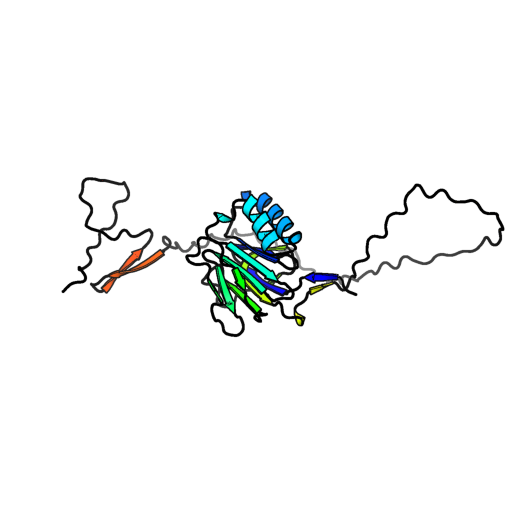 C 1
ATOM 1976 O O . VAL A 1 269 ? -12.009 -28.026 33.601 1.00 61.09 269 VAL A O 1
ATOM 1979 N N . ASP A 1 270 ? -12.905 -29.315 31.981 1.00 56.78 270 ASP A N 1
ATOM 1980 C CA . ASP A 1 270 ? -12.268 -30.544 32.440 1.00 56.78 270 ASP A CA 1
ATOM 1981 C C . ASP A 1 270 ? -10.749 -30.436 32.289 1.00 56.78 270 ASP A C 1
ATOM 1983 O O . ASP A 1 270 ? -10.226 -29.934 31.289 1.00 56.78 270 ASP A O 1
ATOM 1987 N N . SER A 1 271 ? -10.024 -30.881 33.315 1.00 51.81 271 SER A N 1
ATOM 1988 C CA . SER A 1 271 ? -8.564 -30.892 33.267 1.00 51.81 271 SER A CA 1
ATOM 1989 C C . SER A 1 271 ? -8.101 -31.894 32.206 1.00 51.81 271 SER A C 1
ATOM 1991 O O . SER A 1 271 ? -8.601 -33.020 32.196 1.00 51.81 271 SER A O 1
ATOM 1993 N N . PRO A 1 272 ? -7.130 -31.545 31.344 1.00 44.81 272 PRO A N 1
ATOM 1994 C CA . PRO A 1 272 ? -6.582 -32.463 30.354 1.00 44.81 272 PRO A CA 1
ATOM 1995 C C . PRO A 1 272 ? -5.656 -33.477 31.039 1.00 44.81 272 PRO A C 1
ATOM 1997 O O . PRO A 1 272 ? -4.442 -33.376 30.926 1.00 44.81 272 PRO A O 1
ATOM 2000 N N . THR A 1 273 ? -6.238 -34.405 31.800 1.00 46.34 273 THR A N 1
ATOM 2001 C CA . THR A 1 273 ? -5.647 -35.664 32.283 1.00 46.34 273 THR A CA 1
ATOM 2002 C C . THR A 1 273 ? -6.730 -36.464 33.011 1.00 46.34 273 THR A C 1
ATOM 2004 O O . THR A 1 273 ? -6.876 -36.343 34.228 1.00 46.34 273 THR A O 1
ATOM 2007 N N . GLN A 1 274 ? -7.461 -37.289 32.260 1.00 41.22 274 GLN A N 1
ATOM 2008 C CA . GLN A 1 274 ? -7.476 -38.738 32.474 1.00 41.22 274 GLN A CA 1
ATOM 2009 C C . GLN A 1 274 ? -7.813 -39.458 31.167 1.00 41.22 274 GLN A C 1
ATOM 2011 O O . GLN A 1 274 ? -8.723 -38.981 30.458 1.00 41.22 274 GLN A O 1
#

pLDDT: mean 70.37, std 19.29, range [29.58, 95.31]

Sequence (274 aa):
MGAVLARWRATYTPGNWIVLSGPTSLVVLQPAPAELSGLINTLWEEVLASASIFDLASKFAVYNMDQMPSFGAFFWSADGMRSLVRGDVLVKDVSTGAIVANGHGIQTWSEVGLGAIDRITVEMQPGGETTPMHLPLVVGAVQAASVSLDASSSARVVSPQGVTAAQPLPDPTAQPETKGASADAVASMENADTELIKVPIRTAGHDDPATTEPFDPPTPHPQPNLGPPTLARLVLSDGSTLDLEGPVRIGRAPSHDQSDPRTPRLVTVDSPTQ

Foldseek 3Di:
DFAFQALWKKKFFADQWKWFDERFKIKIGGHDDPVCVVVVVVLSVQRNVDPDPVSNVVVVVVVVCLPGQWMKMWGQDPQGIKMWTAHQKWKAQPVPRDTQDDRHPPNGTDIRGPGPRQKMKIARAPDDDPDTDMDIDRGDMHHGRMMIMGSPNVRTDTHPPHPPPPDPDPDPPPDDDDDDDDDDDDDDDDDDDDPDPDDDDPDDDDDDDDDDDDDDPDDDDPDPCPDQDFPDWDQAPVRDIDTDNDDDDDDPDDDPPDDDVDDDDDDDGDDPDD

Secondary structure (DSSP, 8-state):
--EEEESSEEEEEEEEEEEEE-SSEEEEE----GGGHHHHHHHHHHHHH--SHHHHHHHHHHTTGGG-SSEEEEEEETTEEEEEEESS-EEEETTT--EEEE-TT-SS-EEEE-TT--EEEEE-SS---SS---EEESSEEEEEEEEEEE-SGGG-EEESS-----PPPPPTT------------------------------------------PPPP-------PSP--EEEE-TTS-EEEESSPPPPSSPPPTT---SS---------S--

Radius of gyration: 30.74 Å; chains: 1; bounding box: 73×87×91 Å